Protein AF-A0A9K3LK72-F1 (afdb_monomer_lite)

Organism: NCBI:txid303405

pLDDT: mean 75.29, std 23.48, range [27.83, 96.88]

Secondary structure (DSSP, 8-state):
-----------------------------------S---------HHHHHHHTTTT-HHHHHHHTTT-B-TTSSBSS-TTTSTTTTTS-HHHHSPPHHHHHHHHHHHHHHHTPPSSPP-GGG--HHHHHHHHHHS----HHHHHHHHHHHHHHHHHHHHHHHHHHHHHHHHS----SSHHHHHHHHHHHSHHHHHHHHTTT---S-GGGSS-SSPPPPHHHHHHHHHT-TT---B-----TTT-GGGSS--B--GGGTTTSPPP-HHHHHHHHHHHHHHHHHHHHHHIIIIISTT-------------------TTS-------S---S--

Structure (mmCIF, N/CA/C/O backbone):
data_AF-A0A9K3LK72-F1
#
_entry.id   AF-A0A9K3LK72-F1
#
loop_
_atom_site.group_PDB
_atom_site.id
_atom_site.type_symbol
_atom_site.label_atom_id
_atom_site.label_alt_id
_atom_site.label_comp_id
_atom_site.label_asym_id
_atom_site.label_entity_id
_atom_site.label_seq_id
_atom_site.pdbx_PDB_ins_code
_atom_site.Cartn_x
_atom_site.Cartn_y
_atom_site.Cartn_z
_atom_site.occupancy
_atom_site.B_iso_or_equiv
_atom_site.auth_seq_id
_atom_site.auth_comp_id
_atom_site.auth_asym_id
_atom_site.auth_atom_id
_atom_site.pdbx_PDB_model_num
ATOM 1 N N . MET A 1 1 ? 32.736 -42.408 46.851 1.00 36.91 1 MET A N 1
ATOM 2 C CA . MET A 1 1 ? 33.869 -43.353 46.895 1.00 36.91 1 MET A CA 1
ATOM 3 C C . MET A 1 1 ? 34.187 -43.760 45.468 1.00 36.91 1 MET A C 1
ATOM 5 O O . MET A 1 1 ? 33.295 -44.300 44.837 1.00 36.91 1 MET A O 1
ATOM 9 N N . SER A 1 2 ? 35.415 -43.452 45.024 1.00 36.88 2 SER A N 1
ATOM 10 C CA . SER A 1 2 ? 36.181 -44.102 43.933 1.00 36.88 2 SER A CA 1
ATOM 11 C C . SER A 1 2 ? 35.596 -44.021 42.505 1.00 36.88 2 SER A C 1
ATOM 13 O O . SER A 1 2 ? 34.465 -44.408 42.284 1.00 36.88 2 SER A O 1
ATOM 15 N N . GLY A 1 3 ? 36.290 -43.585 41.453 1.00 31.91 3 GLY A N 1
ATOM 16 C CA . GLY A 1 3 ? 37.703 -43.280 41.251 1.00 31.91 3 GLY A CA 1
ATOM 17 C C . GLY A 1 3 ? 37.957 -42.865 39.787 1.00 31.91 3 GLY A C 1
ATOM 18 O O . GLY A 1 3 ? 37.128 -43.080 38.909 1.00 31.91 3 GLY A O 1
ATOM 19 N N . ILE A 1 4 ? 39.105 -42.224 39.587 1.00 35.19 4 ILE A N 1
ATOM 20 C CA . ILE A 1 4 ? 39.628 -41.497 38.416 1.00 35.19 4 ILE A CA 1
ATOM 21 C C . ILE A 1 4 ? 40.512 -42.406 37.533 1.00 35.19 4 ILE A C 1
ATOM 23 O O . ILE A 1 4 ? 41.213 -43.249 38.089 1.00 35.19 4 ILE A O 1
ATOM 27 N N . SER A 1 5 ? 40.575 -42.164 36.210 1.00 35.59 5 SER A N 1
ATOM 28 C CA . SER A 1 5 ? 41.798 -42.109 35.343 1.00 35.59 5 SER A CA 1
ATOM 29 C C . SER A 1 5 ? 41.377 -42.054 33.861 1.00 35.59 5 SER A C 1
ATOM 31 O O . SER A 1 5 ? 40.554 -42.866 33.462 1.00 35.59 5 SER A O 1
ATOM 33 N N . SER A 1 6 ? 41.725 -41.087 32.998 1.00 34.88 6 SER A N 1
ATOM 34 C CA . SER A 1 6 ? 42.987 -40.403 32.615 1.00 34.88 6 SER A CA 1
ATOM 35 C C . SER A 1 6 ? 43.977 -41.232 31.783 1.00 34.88 6 SER A C 1
ATOM 37 O O . SER A 1 6 ? 44.516 -42.213 32.282 1.00 34.88 6 SER A O 1
ATOM 39 N N . ASN A 1 7 ? 44.223 -40.765 30.542 1.00 31.88 7 ASN A N 1
ATOM 40 C CA . ASN A 1 7 ? 45.503 -40.618 29.791 1.00 31.88 7 ASN A CA 1
ATOM 41 C C . ASN A 1 7 ? 45.173 -40.596 28.279 1.00 31.88 7 ASN A C 1
ATOM 43 O O . ASN A 1 7 ? 44.510 -41.505 27.804 1.00 31.88 7 ASN A O 1
ATOM 47 N N . ARG A 1 8 ? 45.427 -39.576 27.439 1.00 31.23 8 ARG A N 1
ATOM 48 C CA . ARG A 1 8 ? 46.574 -38.677 27.155 1.00 31.23 8 ARG A CA 1
ATOM 49 C C . ARG A 1 8 ? 47.859 -39.415 26.753 1.00 31.23 8 ARG A C 1
ATOM 51 O O . ARG A 1 8 ? 48.526 -39.959 27.625 1.00 31.23 8 ARG A O 1
ATOM 58 N N . SER A 1 9 ? 48.247 -39.329 25.471 1.00 31.30 9 SER A N 1
ATOM 59 C CA . SER A 1 9 ? 49.457 -38.620 24.974 1.00 31.30 9 SER A CA 1
ATOM 60 C C . SER A 1 9 ? 49.856 -39.049 23.545 1.00 31.30 9 SER A C 1
ATOM 62 O O . SER A 1 9 ? 49.970 -40.234 23.256 1.00 31.30 9 SER A O 1
ATOM 64 N N . SER A 1 10 ? 50.096 -38.059 22.678 1.00 33.97 10 SER A N 1
ATOM 65 C CA . SER A 1 10 ? 50.876 -38.115 21.420 1.00 33.97 10 SER A CA 1
ATOM 66 C C . SER A 1 10 ? 52.400 -38.125 21.739 1.00 33.97 10 SER A C 1
ATOM 68 O O . SER A 1 10 ? 52.740 -38.257 22.915 1.00 33.97 10 SER A O 1
ATOM 70 N N . PRO A 1 11 ? 53.331 -37.698 20.853 1.00 57.16 11 PRO A N 1
ATOM 71 C CA . PRO A 1 11 ? 53.659 -38.028 19.446 1.00 57.16 11 PRO A CA 1
ATOM 72 C C . PRO A 1 11 ? 55.177 -38.342 19.273 1.00 57.16 11 PRO A C 1
ATOM 74 O O . PRO A 1 11 ? 55.962 -37.975 20.143 1.00 57.16 11 PRO A O 1
ATOM 77 N N . THR A 1 12 ? 55.663 -38.872 18.136 1.00 32.50 12 THR A N 1
ATOM 78 C CA . THR A 1 12 ? 57.049 -38.577 17.666 1.00 32.50 12 THR A CA 1
ATOM 79 C C . THR A 1 12 ? 57.263 -38.862 16.172 1.00 32.50 12 THR A C 1
ATOM 81 O O . THR A 1 12 ? 56.782 -39.855 15.637 1.00 32.50 12 THR A O 1
ATOM 84 N N . SER A 1 13 ? 57.992 -37.952 15.528 1.00 40.50 13 SER A N 1
ATOM 85 C CA . SER A 1 13 ? 58.531 -37.943 14.165 1.00 40.50 13 SER A CA 1
ATOM 86 C C . SER A 1 13 ? 59.890 -38.656 14.067 1.00 40.50 13 SER A C 1
ATOM 88 O O . SER A 1 13 ? 60.596 -38.718 15.065 1.00 40.50 13 SER A O 1
ATOM 90 N N . HIS A 1 14 ? 60.300 -39.092 12.865 1.00 33.16 14 HIS A N 1
ATOM 91 C CA . HIS A 1 14 ? 61.685 -38.966 12.372 1.00 33.16 14 HIS A CA 1
ATOM 92 C C . HIS A 1 14 ? 61.819 -39.270 10.866 1.00 33.16 14 HIS A C 1
ATOM 94 O O . HIS A 1 14 ? 61.044 -40.030 10.294 1.00 33.16 14 HIS A O 1
ATOM 100 N N . SER A 1 15 ? 62.794 -38.590 10.258 1.00 34.56 15 SER A N 1
ATOM 101 C CA . SER A 1 15 ? 63.083 -38.422 8.825 1.00 34.56 15 SER A CA 1
ATOM 102 C C . SER A 1 15 ? 64.271 -39.282 8.345 1.00 34.56 15 SER A C 1
ATOM 104 O O . SER A 1 15 ? 64.927 -39.897 9.181 1.00 34.56 15 SER A O 1
ATOM 106 N N . ALA A 1 16 ? 64.607 -39.136 7.044 1.00 35.38 16 ALA A N 1
ATOM 107 C CA . ALA A 1 16 ? 65.869 -39.467 6.328 1.00 35.38 16 ALA A CA 1
ATOM 108 C C . ALA A 1 16 ? 65.940 -40.887 5.702 1.00 35.38 16 ALA A C 1
ATOM 110 O O . ALA A 1 16 ? 65.466 -41.830 6.316 1.00 35.38 16 ALA A O 1
ATOM 111 N N . ASP A 1 17 ? 66.522 -41.170 4.522 1.00 32.12 17 ASP A N 1
ATOM 112 C CA . ASP A 1 17 ? 67.239 -40.417 3.463 1.00 32.12 17 ASP A CA 1
ATOM 113 C C . ASP A 1 17 ? 67.622 -41.399 2.304 1.00 32.12 17 ASP A C 1
ATOM 115 O O . ASP A 1 17 ? 67.739 -42.594 2.561 1.00 32.12 17 ASP A O 1
ATOM 119 N N . SER A 1 18 ? 67.864 -40.865 1.085 1.00 32.84 18 SER A N 1
ATOM 120 C CA . SER A 1 18 ? 68.700 -41.364 -0.049 1.00 32.84 18 SER A CA 1
ATOM 121 C C . SER A 1 18 ? 68.371 -42.712 -0.744 1.00 32.84 18 SER A C 1
ATOM 123 O O . SER A 1 18 ? 67.992 -43.671 -0.098 1.00 32.84 18 SER A O 1
ATOM 125 N N . SER A 1 19 ? 68.547 -42.947 -2.063 1.00 33.53 19 SER A N 1
ATOM 126 C CA . SER A 1 19 ? 69.476 -42.389 -3.075 1.00 33.53 19 SER A CA 1
ATOM 127 C C . SER A 1 19 ? 69.197 -42.931 -4.516 1.00 33.53 19 SER A C 1
ATOM 129 O O . SER A 1 19 ? 68.780 -44.080 -4.615 1.00 33.53 19 SER A O 1
ATOM 131 N N . ARG A 1 20 ? 69.602 -42.172 -5.571 1.00 32.16 20 ARG A N 1
ATOM 132 C CA . ARG A 1 20 ? 70.034 -42.569 -6.965 1.00 32.16 20 ARG A CA 1
ATOM 133 C C . ARG A 1 20 ? 68.980 -43.195 -7.918 1.00 32.16 20 ARG A C 1
ATOM 135 O O . ARG A 1 20 ? 68.177 -44.000 -7.488 1.00 32.16 20 ARG A O 1
ATOM 142 N N . ASP A 1 21 ? 68.865 -42.888 -9.219 1.00 32.22 21 ASP A N 1
ATOM 143 C CA . ASP A 1 21 ? 69.828 -42.561 -10.291 1.00 32.22 21 ASP A CA 1
ATOM 144 C C . ASP A 1 21 ? 69.153 -41.763 -11.450 1.00 32.22 21 ASP A C 1
ATOM 146 O O . ASP A 1 21 ? 67.931 -41.766 -11.586 1.00 32.22 21 ASP A O 1
ATOM 150 N N . SER A 1 22 ? 69.960 -41.084 -12.277 1.00 34.06 22 SER A N 1
ATOM 151 C CA . SER A 1 22 ? 69.586 -40.145 -13.368 1.00 34.06 22 SER A CA 1
ATOM 152 C C . SER A 1 22 ? 69.429 -40.822 -14.772 1.00 34.06 22 SER A C 1
ATOM 154 O O . SER A 1 22 ? 69.376 -42.044 -14.844 1.00 34.06 22 SER A O 1
ATOM 156 N N . PRO A 1 23 ? 69.472 -40.095 -15.921 1.00 51.09 23 PRO A N 1
ATOM 157 C CA . PRO A 1 23 ? 68.368 -39.505 -16.716 1.00 51.09 23 PRO A CA 1
ATOM 158 C C . PRO A 1 23 ? 68.283 -40.072 -18.169 1.00 51.09 23 PRO A C 1
ATOM 160 O O . PRO A 1 23 ? 69.160 -40.837 -18.531 1.00 51.09 23 PRO A O 1
ATOM 163 N N . VAL A 1 24 ? 67.316 -39.669 -19.029 1.00 30.78 24 VAL A N 1
ATOM 164 C CA . VAL A 1 24 ? 67.472 -39.528 -20.516 1.00 30.78 24 VAL A CA 1
ATOM 165 C C . VAL A 1 24 ? 66.207 -38.950 -21.216 1.00 30.78 24 VAL A C 1
ATOM 167 O O . VAL A 1 24 ? 65.103 -39.447 -21.043 1.00 30.78 24 VAL A O 1
ATOM 170 N N . ALA A 1 25 ? 66.460 -37.902 -22.020 1.00 30.70 25 ALA A N 1
ATOM 171 C CA . ALA A 1 25 ? 65.859 -37.394 -23.275 1.00 30.70 25 ALA A CA 1
ATOM 172 C C . ALA A 1 25 ? 64.333 -37.222 -23.516 1.00 30.70 25 ALA A C 1
ATOM 174 O O . ALA A 1 25 ? 63.591 -38.169 -23.743 1.00 30.70 25 ALA A O 1
ATOM 175 N N . ILE A 1 26 ? 63.955 -35.939 -23.627 1.00 35.56 26 ILE A N 1
ATOM 176 C CA . ILE A 1 26 ? 63.290 -35.229 -24.750 1.00 35.56 26 ILE A CA 1
ATOM 177 C C . ILE A 1 26 ? 62.636 -36.097 -25.845 1.00 35.56 26 ILE A C 1
ATOM 179 O O . ILE A 1 26 ? 63.323 -36.768 -26.614 1.00 35.56 26 ILE A O 1
ATOM 183 N N . GLY A 1 27 ? 61.323 -35.920 -26.009 1.00 29.48 27 GLY A N 1
ATOM 184 C CA . GLY A 1 27 ? 60.561 -36.298 -27.196 1.00 29.48 27 GLY A CA 1
ATOM 185 C C . GLY A 1 27 ? 59.163 -35.683 -27.146 1.00 29.48 27 GLY A C 1
ATOM 186 O O . GLY A 1 27 ? 58.394 -35.979 -26.237 1.00 29.48 27 GLY A O 1
ATOM 187 N N . ASP A 1 28 ? 58.889 -34.788 -28.091 1.00 33.69 28 ASP A N 1
ATOM 188 C CA . ASP A 1 28 ? 57.623 -34.089 -28.293 1.00 33.69 28 ASP A CA 1
ATOM 189 C C . ASP A 1 28 ? 56.422 -35.031 -28.484 1.00 33.69 28 ASP A C 1
ATOM 191 O O . ASP A 1 28 ? 56.570 -36.177 -28.915 1.00 33.69 28 ASP A O 1
ATOM 195 N N . ASN A 1 29 ? 55.235 -34.437 -28.296 1.00 36.34 29 ASN A N 1
ATOM 196 C CA . ASN A 1 29 ? 53.929 -34.799 -28.860 1.00 36.34 29 ASN A CA 1
ATOM 197 C C . ASN A 1 29 ? 52.903 -35.386 -27.869 1.00 36.34 29 ASN A C 1
ATOM 199 O O . ASN A 1 29 ? 52.779 -36.598 -27.709 1.00 36.34 29 ASN A O 1
ATOM 203 N N . VAL A 1 30 ? 52.090 -34.503 -27.272 1.00 35.47 30 VAL A N 1
ATOM 204 C CA . VAL A 1 30 ? 50.749 -34.864 -26.787 1.00 35.47 30 VAL A CA 1
ATOM 205 C C . VAL A 1 30 ? 49.756 -33.775 -27.196 1.00 35.47 30 VAL A C 1
ATOM 207 O O . VAL A 1 30 ? 49.541 -32.784 -26.502 1.00 35.47 30 VAL A O 1
ATOM 210 N N . GLU A 1 31 ? 49.152 -33.976 -28.362 1.00 40.38 31 GLU A N 1
ATOM 211 C CA . GLU A 1 31 ? 47.847 -33.432 -28.711 1.00 40.38 31 GLU A CA 1
ATOM 212 C C . GLU A 1 31 ? 46.802 -34.166 -27.855 1.00 40.38 31 GLU A C 1
ATOM 214 O O . GLU A 1 31 ? 46.471 -35.322 -28.109 1.00 40.38 31 GLU A O 1
ATOM 219 N N . ALA A 1 32 ? 46.322 -33.526 -26.787 1.00 31.12 32 ALA A N 1
ATOM 220 C CA . ALA A 1 32 ? 45.151 -33.988 -26.049 1.00 31.12 32 ALA A CA 1
ATOM 221 C C . ALA A 1 32 ? 44.451 -32.815 -25.348 1.00 31.12 32 ALA A C 1
ATOM 223 O O . ALA A 1 32 ? 44.907 -32.307 -24.330 1.00 31.12 32 ALA A O 1
ATOM 224 N N . ALA A 1 33 ? 43.318 -32.425 -25.932 1.00 37.59 33 ALA A N 1
ATOM 225 C CA . ALA A 1 33 ? 42.123 -31.924 -25.259 1.00 37.59 33 ALA A CA 1
ATOM 226 C C . ALA A 1 33 ? 42.314 -30.877 -24.139 1.00 37.59 33 ALA A C 1
ATOM 228 O O . ALA A 1 33 ? 42.267 -31.190 -22.953 1.00 37.59 33 ALA A O 1
ATOM 229 N N . ALA A 1 34 ? 42.345 -29.602 -24.529 1.00 29.92 34 ALA A N 1
ATOM 230 C CA . ALA A 1 34 ? 41.938 -28.495 -23.666 1.00 29.92 34 ALA A CA 1
ATOM 231 C C . ALA A 1 34 ? 40.748 -27.768 -24.310 1.00 29.92 34 ALA A C 1
ATOM 233 O O . ALA A 1 34 ? 40.869 -26.699 -24.897 1.00 29.92 34 ALA A O 1
ATOM 234 N N . THR A 1 35 ? 39.576 -28.392 -24.243 1.00 43.41 35 THR A N 1
ATOM 235 C CA . THR A 1 35 ? 38.295 -27.685 -24.324 1.00 43.41 35 THR A CA 1
ATOM 236 C C . THR A 1 35 ? 37.681 -27.817 -22.950 1.00 43.41 35 THR A C 1
ATOM 238 O O . THR A 1 35 ? 37.419 -28.946 -22.552 1.00 43.41 35 THR A O 1
ATOM 241 N N . VAL A 1 36 ? 37.522 -26.694 -22.240 1.00 35.28 36 VAL A N 1
ATOM 242 C CA . VAL A 1 36 ? 36.441 -26.390 -21.284 1.00 35.28 36 VAL A CA 1
ATOM 243 C C . VAL A 1 36 ? 36.839 -25.173 -20.426 1.00 35.28 36 VAL A C 1
ATOM 245 O O . VAL A 1 36 ? 37.875 -25.160 -19.772 1.00 35.28 36 VAL A O 1
ATOM 248 N N . MET A 1 37 ? 35.938 -24.184 -20.445 1.00 40.72 37 MET A N 1
ATOM 249 C CA . MET A 1 37 ? 35.773 -23.043 -19.529 1.00 40.72 37 MET A CA 1
ATOM 250 C C . MET A 1 37 ? 36.810 -21.917 -19.609 1.00 40.72 37 MET A C 1
ATOM 252 O O . MET A 1 37 ? 37.643 -21.740 -18.727 1.00 40.72 37 MET A O 1
ATOM 256 N N . THR A 1 38 ? 36.654 -21.039 -20.600 1.00 31.59 38 THR A N 1
ATOM 257 C CA . THR A 1 38 ? 36.896 -19.617 -20.333 1.00 31.59 38 THR A CA 1
ATOM 258 C C . THR A 1 38 ? 35.668 -19.063 -19.623 1.00 31.59 38 THR A C 1
ATOM 260 O O . THR A 1 38 ? 34.627 -18.855 -20.245 1.00 31.59 38 THR A O 1
ATOM 263 N N . GLU A 1 39 ? 35.792 -18.861 -18.313 1.00 41.44 39 GLU A N 1
ATOM 264 C CA . GLU A 1 39 ? 34.948 -17.951 -17.543 1.00 41.44 39 GLU A CA 1
ATOM 265 C C . GLU A 1 39 ? 34.927 -16.592 -18.254 1.00 41.44 39 GLU A C 1
ATOM 267 O O . GLU A 1 39 ? 35.914 -15.852 -18.263 1.00 41.44 39 GLU A O 1
ATOM 272 N N . THR A 1 40 ? 33.811 -16.269 -18.904 1.00 42.34 40 THR A N 1
ATOM 273 C CA . THR A 1 40 ? 33.619 -14.948 -19.493 1.00 42.34 40 THR A CA 1
ATOM 274 C C . THR A 1 40 ? 33.416 -13.966 -18.349 1.00 42.34 40 THR A C 1
ATOM 276 O O . THR A 1 40 ? 32.361 -13.927 -17.718 1.00 42.34 40 THR A O 1
ATOM 279 N N . ALA A 1 41 ? 34.451 -13.179 -18.063 1.00 41.69 41 ALA A N 1
ATOM 280 C CA . ALA A 1 41 ? 34.354 -11.986 -17.241 1.00 41.69 41 ALA A CA 1
ATOM 281 C C . ALA A 1 41 ? 33.110 -11.167 -17.642 1.00 41.69 41 ALA A C 1
ATOM 283 O O . ALA A 1 41 ? 32.858 -10.994 -18.835 1.00 41.69 41 ALA A O 1
ATOM 284 N N . ASN A 1 42 ? 32.359 -10.667 -16.652 1.00 55.53 42 ASN A N 1
ATOM 285 C CA . ASN A 1 42 ? 31.217 -9.750 -16.795 1.00 55.53 42 ASN A CA 1
ATOM 286 C C . ASN A 1 42 ? 31.615 -8.474 -17.567 1.00 55.53 42 ASN A C 1
ATOM 288 O O . ASN A 1 42 ? 31.836 -7.411 -16.984 1.00 55.53 42 ASN A O 1
ATOM 292 N N . ALA A 1 43 ? 31.737 -8.569 -18.886 1.00 68.25 43 ALA A N 1
ATOM 293 C CA . ALA A 1 43 ? 31.882 -7.423 -19.757 1.00 68.25 43 ALA A CA 1
ATOM 294 C C . ALA A 1 43 ? 30.500 -6.779 -19.891 1.00 68.25 43 ALA A C 1
ATOM 296 O O . ALA A 1 43 ? 29.596 -7.353 -20.496 1.00 68.25 43 ALA A O 1
ATOM 297 N N . VAL A 1 44 ? 30.342 -5.595 -19.295 1.00 80.12 44 VAL A N 1
ATOM 298 C CA . VAL A 1 44 ? 29.133 -4.773 -19.427 1.00 80.12 44 VAL A CA 1
ATOM 299 C C . VAL A 1 44 ? 28.850 -4.568 -20.914 1.00 80.12 44 VAL A C 1
ATOM 301 O O . VAL A 1 44 ? 29.710 -4.090 -21.660 1.00 80.12 44 VAL A O 1
ATOM 304 N N . THR A 1 45 ? 27.658 -4.959 -21.354 1.00 86.81 45 THR A N 1
ATOM 305 C CA . THR A 1 45 ? 27.311 -4.953 -22.780 1.00 86.81 45 THR A CA 1
ATOM 306 C C . THR A 1 45 ? 27.015 -3.539 -23.289 1.00 86.81 45 THR A C 1
ATOM 308 O O . THR A 1 45 ? 26.724 -2.620 -22.521 1.00 86.81 45 THR A O 1
ATOM 311 N N . GLU A 1 46 ? 27.065 -3.321 -24.607 1.00 86.19 46 GLU A N 1
ATOM 312 C CA . GLU A 1 46 ? 26.764 -2.003 -25.187 1.00 86.19 46 GLU A CA 1
ATOM 313 C C . GLU A 1 46 ? 25.300 -1.594 -24.938 1.00 86.19 46 GLU A C 1
ATOM 315 O O . GLU A 1 46 ? 24.993 -0.410 -24.768 1.00 86.19 46 GLU A O 1
ATOM 320 N N . THR A 1 47 ? 24.388 -2.569 -24.882 1.00 88.56 47 THR A N 1
ATOM 321 C CA . THR A 1 47 ? 22.978 -2.347 -24.534 1.00 88.56 47 THR A CA 1
ATOM 322 C C . THR A 1 47 ? 22.813 -2.025 -23.055 1.00 88.56 47 THR A C 1
ATOM 324 O O . THR A 1 47 ? 22.069 -1.101 -22.722 1.00 88.56 47 THR A O 1
ATOM 327 N N . GLU A 1 48 ? 23.546 -2.705 -22.174 1.00 91.06 48 GLU A N 1
ATOM 328 C CA . GLU A 1 48 ? 23.563 -2.405 -20.741 1.00 91.06 48 GLU A CA 1
ATOM 329 C C . GLU A 1 48 ? 24.106 -0.995 -20.464 1.00 91.06 48 GLU A C 1
ATOM 331 O O . GLU A 1 48 ? 23.462 -0.209 -19.768 1.00 91.06 48 GLU A O 1
ATOM 336 N N . LEU A 1 49 ? 25.209 -0.600 -21.106 1.00 89.50 49 LEU A N 1
ATOM 337 C CA . LEU A 1 49 ? 25.728 0.770 -21.026 1.00 89.50 49 LEU A CA 1
ATOM 338 C C . LEU A 1 49 ? 24.698 1.800 -21.511 1.00 89.50 49 LEU A C 1
ATOM 340 O O . LEU A 1 49 ? 24.513 2.844 -20.884 1.00 89.50 49 LEU A O 1
ATOM 344 N N . ALA A 1 50 ? 23.999 1.513 -22.613 1.00 88.31 50 ALA A N 1
ATOM 345 C CA . ALA A 1 50 ? 22.966 2.390 -23.161 1.00 88.31 50 ALA A CA 1
ATOM 346 C C . ALA A 1 50 ? 21.725 2.512 -22.258 1.00 88.31 50 ALA A C 1
ATOM 348 O O . ALA A 1 50 ? 21.049 3.551 -22.301 1.00 88.31 50 ALA A O 1
ATOM 349 N N . TYR A 1 51 ? 21.426 1.474 -21.474 1.00 91.94 51 TYR A N 1
ATOM 350 C CA . TYR A 1 51 ? 20.369 1.452 -20.466 1.00 91.94 51 TYR A CA 1
ATOM 351 C C . TYR A 1 51 ? 20.763 2.268 -19.226 1.00 91.94 51 TYR A C 1
ATOM 353 O O . TYR A 1 51 ? 20.029 3.181 -18.833 1.00 91.94 51 TYR A O 1
ATOM 361 N N . ILE A 1 52 ? 21.966 2.030 -18.692 1.00 90.31 52 ILE A N 1
ATOM 362 C CA . ILE A 1 52 ? 22.518 2.735 -17.524 1.00 90.31 52 ILE A CA 1
ATOM 363 C C . ILE A 1 52 ? 22.681 4.228 -17.802 1.00 90.31 52 ILE A C 1
ATOM 365 O O . ILE A 1 52 ? 22.216 5.060 -17.023 1.00 90.31 52 ILE A O 1
ATOM 369 N N . ALA A 1 53 ? 23.252 4.594 -18.954 1.00 89.12 53 ALA A N 1
ATOM 370 C CA . ALA A 1 53 ? 23.451 5.990 -19.349 1.00 89.12 53 ALA A CA 1
ATOM 371 C C . ALA A 1 53 ? 22.141 6.791 -19.440 1.00 89.12 53 ALA A C 1
ATOM 373 O O . ALA A 1 53 ? 22.157 8.021 -19.459 1.00 89.12 53 ALA A O 1
ATOM 374 N N . ARG A 1 54 ? 20.996 6.105 -19.509 1.00 88.31 54 ARG A N 1
ATOM 375 C CA . ARG A 1 54 ? 19.664 6.712 -19.549 1.00 88.31 54 ARG A CA 1
ATOM 376 C C . ARG A 1 54 ? 18.841 6.380 -18.307 1.00 88.31 54 ARG A C 1
ATOM 378 O O . ARG A 1 54 ? 17.615 6.261 -18.375 1.00 88.31 54 ARG A O 1
ATOM 385 N N . ASN A 1 55 ? 19.540 6.280 -17.178 1.00 88.25 55 ASN A N 1
ATOM 386 C CA . ASN A 1 55 ? 18.988 6.164 -15.835 1.00 88.25 55 ASN A CA 1
ATOM 387 C C . ASN A 1 55 ? 18.077 4.945 -15.645 1.00 88.25 55 ASN A C 1
ATOM 389 O O . ASN A 1 55 ? 17.052 5.045 -14.974 1.00 88.25 55 ASN A O 1
ATOM 393 N N . ASN A 1 56 ? 18.407 3.817 -16.285 1.00 89.38 56 ASN A N 1
ATOM 394 C CA . ASN A 1 56 ? 17.659 2.564 -16.152 1.00 89.38 56 ASN A CA 1
ATOM 395 C C . ASN A 1 56 ? 16.147 2.744 -16.394 1.00 89.38 56 ASN A C 1
ATOM 397 O O . ASN A 1 56 ? 15.304 2.139 -15.735 1.00 89.38 56 ASN A O 1
ATOM 401 N N . SER A 1 57 ? 15.786 3.658 -17.300 1.00 91.56 57 SER A N 1
ATOM 402 C CA . SER A 1 57 ? 14.392 4.027 -17.519 1.00 91.56 57 SER A CA 1
ATOM 403 C C . SER A 1 57 ? 13.631 2.900 -18.211 1.00 91.56 57 SER A C 1
ATOM 405 O O . SER A 1 57 ? 14.061 2.392 -19.249 1.00 91.56 57 SER A O 1
ATOM 407 N N . ILE A 1 58 ? 12.424 2.606 -17.729 1.00 91.88 58 ILE A N 1
ATOM 408 C CA . ILE A 1 58 ? 11.521 1.639 -18.362 1.00 91.88 58 ILE A CA 1
ATOM 409 C C . ILE A 1 58 ? 11.204 1.985 -19.823 1.00 91.88 58 ILE A C 1
ATOM 411 O O . ILE A 1 58 ? 11.100 1.095 -20.662 1.00 91.88 58 ILE A O 1
ATOM 415 N N . ARG A 1 59 ? 11.149 3.278 -20.183 1.00 94.06 59 ARG A N 1
ATOM 416 C CA . ARG A 1 59 ? 10.992 3.688 -21.590 1.00 94.06 59 ARG A CA 1
ATOM 417 C C . ARG A 1 59 ? 12.164 3.232 -22.439 1.00 94.06 59 ARG A C 1
ATOM 419 O O . ARG A 1 59 ? 11.978 2.869 -23.594 1.00 94.06 59 ARG A O 1
ATOM 426 N N . ILE A 1 60 ? 13.373 3.291 -21.888 1.00 94.25 60 ILE A N 1
ATOM 427 C CA . ILE A 1 60 ? 14.581 2.862 -22.588 1.00 94.25 60 ILE A CA 1
ATOM 428 C C . ILE A 1 60 ? 14.622 1.349 -22.691 1.00 94.25 60 ILE A C 1
ATOM 430 O O . ILE A 1 60 ? 14.966 0.853 -23.757 1.00 94.25 60 ILE A O 1
ATOM 434 N N . LEU A 1 61 ? 14.165 0.624 -21.670 1.00 94.62 61 LEU A N 1
ATOM 435 C CA . LEU A 1 61 ? 13.989 -0.824 -21.770 1.00 94.62 61 LEU A CA 1
ATOM 436 C C . LEU A 1 61 ? 13.061 -1.200 -22.941 1.00 94.62 61 LEU A C 1
ATOM 438 O O . LEU A 1 61 ? 13.401 -2.070 -23.742 1.00 94.62 61 LEU A O 1
ATOM 442 N N . VAL A 1 62 ? 11.944 -0.481 -23.112 1.00 94.50 62 VAL A N 1
ATOM 443 C CA . VAL A 1 62 ? 11.024 -0.659 -24.254 1.00 94.50 62 VAL A CA 1
ATOM 444 C C . VAL A 1 62 ? 11.684 -0.296 -25.590 1.00 94.50 62 VAL A C 1
ATOM 446 O O . VAL A 1 62 ? 11.470 -0.982 -26.585 1.00 94.50 62 VAL A O 1
ATOM 449 N N . VAL A 1 63 ? 12.491 0.770 -25.637 1.00 94.75 63 VAL A N 1
ATOM 450 C CA . VAL A 1 63 ? 13.231 1.171 -26.850 1.00 94.75 63 VAL A CA 1
ATOM 451 C C . VAL A 1 63 ? 14.233 0.097 -27.266 1.00 94.75 63 VAL A C 1
ATOM 453 O O . VAL A 1 63 ? 14.259 -0.291 -28.431 1.00 94.75 63 VAL A O 1
ATOM 456 N N . LEU A 1 64 ? 15.042 -0.390 -26.325 1.00 94.06 64 LEU A N 1
ATOM 457 C CA . LEU A 1 64 ? 16.068 -1.397 -26.590 1.00 94.06 64 LEU A CA 1
ATOM 458 C C . LEU A 1 64 ? 15.435 -2.728 -27.011 1.00 94.06 64 LEU A C 1
ATOM 460 O O . LEU A 1 64 ? 15.947 -3.382 -27.914 1.00 94.06 64 LEU A O 1
ATOM 464 N N . SER A 1 65 ? 14.271 -3.060 -26.449 1.00 94.38 65 SER A N 1
ATOM 465 C CA . SER A 1 65 ? 13.525 -4.284 -26.767 1.00 94.38 65 SER A CA 1
ATOM 466 C C . SER A 1 65 ? 12.688 -4.199 -28.050 1.00 94.38 65 SER A C 1
ATOM 468 O O . SER A 1 65 ? 12.035 -5.172 -28.422 1.00 94.38 65 SER A O 1
ATOM 470 N N . HIS A 1 66 ? 12.671 -3.057 -28.746 1.00 92.88 66 HIS A N 1
ATOM 471 C CA . HIS A 1 66 ? 11.848 -2.885 -29.943 1.00 92.88 66 HIS A CA 1
ATOM 472 C C . HIS A 1 66 ? 12.312 -3.820 -31.067 1.00 92.88 66 HIS A C 1
ATOM 474 O O . HIS A 1 66 ? 13.492 -3.823 -31.429 1.00 92.88 66 HIS A O 1
ATOM 480 N N . GLY A 1 67 ? 11.383 -4.595 -31.624 1.00 89.50 67 GLY A N 1
ATOM 481 C CA . GLY A 1 67 ? 11.679 -5.599 -32.645 1.00 89.50 67 GLY A CA 1
ATOM 482 C C . GLY A 1 67 ? 12.109 -6.963 -32.106 1.00 89.50 67 GLY A C 1
ATOM 483 O O . GLY A 1 67 ? 12.201 -7.903 -32.887 1.00 89.50 67 GLY A O 1
ATOM 484 N N . LEU A 1 68 ? 12.324 -7.102 -30.793 1.00 92.56 68 LEU A N 1
ATOM 485 C CA . LEU A 1 68 ? 12.630 -8.395 -30.187 1.00 92.56 68 LEU A CA 1
ATOM 486 C C . LEU A 1 68 ? 11.353 -9.200 -29.962 1.00 92.56 68 LEU A C 1
ATOM 488 O O . LEU A 1 68 ? 10.338 -8.666 -29.507 1.00 92.56 68 LEU A O 1
ATOM 492 N N . LYS A 1 69 ? 11.432 -10.497 -30.253 1.00 91.75 69 LYS A N 1
ATOM 493 C CA . LYS A 1 69 ? 10.330 -11.448 -30.116 1.00 91.75 69 LYS A CA 1
ATOM 494 C C . LYS A 1 69 ? 10.629 -12.476 -29.027 1.00 91.75 69 LYS A C 1
ATOM 496 O O . LYS A 1 69 ? 11.792 -12.773 -28.758 1.00 91.75 69 LYS A O 1
ATOM 501 N N . LYS A 1 70 ? 9.578 -12.997 -28.397 1.00 88.75 70 LYS A N 1
ATOM 502 C CA . LYS A 1 70 ? 9.640 -14.205 -27.565 1.00 88.75 70 LYS A CA 1
ATOM 503 C C . LYS A 1 70 ? 9.600 -15.448 -28.461 1.00 88.75 70 LYS A C 1
ATOM 505 O O . LYS A 1 70 ? 9.336 -15.350 -29.660 1.00 88.75 70 LYS A O 1
ATOM 510 N N . ASP A 1 71 ? 9.781 -16.614 -27.852 1.00 86.62 71 ASP A N 1
ATOM 511 C CA . ASP A 1 71 ? 9.737 -17.910 -28.544 1.00 86.62 71 ASP A CA 1
ATOM 512 C C . ASP A 1 71 ? 8.354 -18.210 -29.162 1.00 86.62 71 ASP A C 1
ATOM 514 O O . ASP A 1 71 ? 8.250 -18.960 -30.127 1.00 86.62 71 ASP A O 1
ATOM 518 N N . ASP A 1 72 ? 7.290 -17.577 -28.653 1.00 84.50 72 ASP A N 1
ATOM 519 C CA . ASP A 1 72 ? 5.919 -17.664 -29.177 1.00 84.50 72 ASP A CA 1
ATOM 520 C C . ASP A 1 72 ? 5.637 -16.713 -30.365 1.00 84.50 72 ASP A C 1
ATOM 522 O O . ASP A 1 72 ? 4.527 -16.690 -30.899 1.00 84.50 72 ASP A O 1
ATOM 526 N N . GLY A 1 73 ? 6.622 -15.908 -30.783 1.00 84.00 73 GLY A N 1
ATOM 527 C CA . GLY A 1 73 ? 6.491 -14.917 -31.856 1.00 84.00 73 GLY A CA 1
ATOM 528 C C . GLY A 1 73 ? 5.828 -13.589 -31.450 1.00 84.00 73 GLY A C 1
ATOM 529 O O . GLY A 1 73 ? 5.727 -12.672 -32.277 1.00 84.00 73 GLY A O 1
ATOM 530 N N . SER A 1 74 ? 5.405 -13.439 -30.192 1.00 87.06 74 SER A N 1
ATOM 531 C CA . SER A 1 74 ? 4.926 -12.172 -29.628 1.00 87.06 74 SER A CA 1
ATOM 532 C C . SER A 1 74 ? 6.082 -11.218 -29.315 1.00 87.06 74 SER A C 1
ATOM 534 O O . SER A 1 74 ? 7.246 -11.617 -29.257 1.00 87.06 74 SER A O 1
ATOM 536 N N . ASP A 1 75 ? 5.785 -9.927 -29.156 1.00 90.19 75 ASP A N 1
ATOM 537 C CA . ASP A 1 75 ? 6.802 -8.936 -28.790 1.00 90.19 75 ASP A CA 1
ATOM 538 C C . ASP A 1 75 ? 7.346 -9.215 -27.385 1.00 90.19 75 ASP A C 1
ATOM 540 O O . ASP A 1 75 ? 6.594 -9.526 -26.463 1.00 90.19 75 ASP A O 1
ATOM 544 N N . LEU A 1 76 ? 8.658 -9.051 -27.198 1.00 91.31 76 LEU A N 1
ATOM 545 C CA . LEU A 1 76 ? 9.316 -9.291 -25.911 1.00 91.31 76 LEU A CA 1
ATOM 546 C C . LEU A 1 76 ? 8.720 -8.433 -24.779 1.00 91.31 76 LEU A C 1
ATOM 548 O O . LEU A 1 76 ? 8.595 -8.904 -23.646 1.00 91.31 76 LEU A O 1
ATOM 552 N N . ILE A 1 77 ? 8.311 -7.202 -25.110 1.00 92.25 77 ILE A N 1
ATOM 553 C CA . ILE A 1 77 ? 7.524 -6.311 -24.252 1.00 92.25 77 ILE A CA 1
ATOM 554 C C . ILE A 1 77 ? 6.279 -5.855 -25.014 1.00 92.25 77 ILE A C 1
ATOM 556 O O . ILE A 1 77 ? 6.371 -4.983 -25.883 1.00 92.25 77 ILE A O 1
ATOM 560 N N . ASP A 1 78 ? 5.107 -6.366 -24.633 1.00 91.00 78 ASP A N 1
ATOM 561 C CA . ASP A 1 78 ? 3.833 -5.834 -25.115 1.00 91.00 78 ASP A CA 1
ATOM 562 C C . ASP A 1 78 ? 3.222 -4.850 -24.110 1.00 91.00 78 ASP A C 1
ATOM 564 O O . ASP A 1 78 ? 2.541 -5.212 -23.151 1.00 91.00 78 ASP A O 1
ATOM 568 N N . ILE A 1 79 ? 3.403 -3.557 -24.386 1.00 91.25 79 ILE A N 1
ATOM 569 C CA . ILE A 1 79 ? 2.828 -2.481 -23.572 1.00 91.25 79 ILE A CA 1
ATOM 570 C C . ILE A 1 79 ? 1.292 -2.458 -23.600 1.00 91.25 79 ILE A C 1
ATOM 572 O O . ILE A 1 79 ? 0.674 -1.802 -22.760 1.00 91.25 79 ILE A O 1
ATOM 576 N N . LYS A 1 80 ? 0.639 -3.066 -24.595 1.00 88.19 80 LYS A N 1
ATOM 577 C CA . LYS A 1 80 ? -0.809 -2.943 -24.802 1.00 88.19 80 LYS A CA 1
ATOM 578 C C . LYS A 1 80 ? -1.605 -3.943 -23.993 1.00 88.19 80 LYS A C 1
ATOM 580 O O . LYS A 1 80 ? -2.620 -3.541 -23.421 1.00 88.19 80 LYS A O 1
ATOM 585 N N . THR A 1 81 ? -1.184 -5.201 -23.986 1.00 87.62 81 THR A N 1
ATOM 586 C CA . THR A 1 81 ? -2.024 -6.284 -23.469 1.00 87.62 81 THR A CA 1
ATOM 587 C C . THR A 1 81 ? -1.448 -6.979 -22.244 1.00 87.62 81 THR A C 1
ATOM 589 O O . THR A 1 81 ? -2.226 -7.514 -21.457 1.00 87.62 81 THR A O 1
ATOM 592 N N . GLU A 1 82 ? -0.135 -6.905 -22.028 1.00 89.69 82 GLU A N 1
ATOM 593 C CA . GLU A 1 82 ? 0.563 -7.739 -21.052 1.00 89.69 82 GLU A CA 1
ATOM 594 C C . GLU A 1 82 ? 0.903 -6.978 -19.760 1.00 89.69 82 GLU A C 1
ATOM 596 O O . GLU A 1 82 ? 1.317 -5.816 -19.789 1.00 89.69 82 GLU A O 1
ATOM 601 N N . GLU A 1 83 ? 0.760 -7.643 -18.611 1.00 89.12 83 GLU A N 1
ATOM 602 C CA . GLU A 1 83 ? 1.251 -7.135 -17.327 1.00 89.12 83 GLU A CA 1
ATOM 603 C C . GLU A 1 83 ? 2.765 -7.380 -17.168 1.00 89.12 83 GLU A C 1
ATOM 605 O O . GLU A 1 83 ? 3.297 -8.372 -17.670 1.00 89.12 83 GLU A O 1
ATOM 610 N N . PRO A 1 84 ? 3.497 -6.487 -16.480 1.00 91.50 84 PRO A N 1
ATOM 611 C CA . PRO A 1 84 ? 3.018 -5.275 -15.803 1.00 91.50 84 PRO A CA 1
ATOM 612 C C . PRO A 1 84 ? 2.897 -4.045 -16.721 1.00 91.50 84 PRO A C 1
ATOM 614 O O . PRO A 1 84 ? 2.522 -2.956 -16.289 1.00 91.50 84 PRO A O 1
ATOM 617 N N . TRP A 1 85 ? 3.256 -4.183 -17.998 1.00 93.38 85 TRP A N 1
ATOM 618 C CA . TRP A 1 85 ? 3.443 -3.066 -18.929 1.00 93.38 85 TRP A CA 1
ATOM 619 C C . TRP A 1 85 ? 2.156 -2.303 -19.236 1.00 93.38 85 TRP A C 1
ATOM 621 O O . TRP A 1 85 ? 2.179 -1.085 -19.428 1.00 93.38 85 TRP A O 1
ATOM 631 N N . LYS A 1 86 ? 1.032 -3.018 -19.282 1.00 92.00 86 LYS A N 1
ATOM 632 C CA . LYS A 1 86 ? -0.303 -2.463 -19.500 1.00 92.00 86 LYS A CA 1
ATOM 633 C C . LYS A 1 86 ? -0.751 -1.551 -18.356 1.00 92.00 86 LYS A C 1
ATOM 635 O O . LYS A 1 86 ? -1.390 -0.535 -18.633 1.00 92.00 86 LYS A O 1
ATOM 640 N N . SER A 1 87 ? -0.408 -1.893 -17.114 1.00 89.44 87 SER A N 1
ATOM 641 C CA . SER A 1 87 ? -0.782 -1.127 -15.918 1.00 89.44 87 SER A CA 1
ATOM 642 C C . SER A 1 87 ? 0.033 0.153 -15.721 1.00 89.44 87 SER A C 1
ATOM 644 O O . SER A 1 87 ? -0.382 1.039 -14.976 1.00 89.44 87 SER A O 1
ATOM 646 N N . ILE A 1 88 ? 1.177 0.290 -16.395 1.00 90.69 88 ILE A N 1
ATOM 647 C CA . ILE A 1 88 ? 2.019 1.484 -16.281 1.00 90.69 88 ILE A CA 1
ATOM 648 C C . ILE A 1 88 ? 1.427 2.621 -17.131 1.00 90.69 88 ILE A C 1
ATOM 650 O O . ILE A 1 88 ? 1.095 2.405 -18.307 1.00 90.69 88 ILE A O 1
ATOM 654 N N . PRO A 1 89 ? 1.324 3.856 -16.594 1.00 92.31 89 PRO A N 1
ATOM 655 C CA . PRO A 1 89 ? 0.812 4.995 -17.341 1.00 92.31 89 PRO A CA 1
ATOM 656 C C . PRO A 1 89 ? 1.493 5.143 -18.702 1.00 92.31 89 PRO A C 1
ATOM 658 O O . PRO A 1 89 ? 2.718 5.136 -18.824 1.00 92.31 89 PRO A O 1
ATOM 661 N N . ARG A 1 90 ? 0.694 5.335 -19.759 1.00 91.38 90 ARG A N 1
ATOM 662 C CA . ARG A 1 90 ? 1.201 5.451 -21.140 1.00 91.38 90 ARG A CA 1
ATOM 663 C C . ARG A 1 90 ? 2.270 6.521 -21.283 1.00 91.38 90 ARG A C 1
ATOM 665 O O . ARG A 1 90 ? 3.212 6.323 -22.042 1.00 91.38 90 ARG A O 1
ATOM 672 N N . ILE A 1 91 ? 2.118 7.630 -20.564 1.00 89.88 91 ILE A N 1
ATOM 673 C CA . ILE A 1 91 ? 3.109 8.697 -20.556 1.00 89.88 91 ILE A CA 1
ATOM 674 C C . ILE A 1 91 ? 4.444 8.197 -20.010 1.00 89.88 91 ILE A C 1
ATOM 676 O O . ILE A 1 91 ? 5.467 8.561 -20.558 1.00 89.88 91 ILE A O 1
ATOM 680 N N . GLU A 1 92 ? 4.465 7.330 -19.002 1.00 89.38 92 GLU A N 1
ATOM 681 C CA . GLU A 1 92 ? 5.677 6.822 -18.355 1.00 89.38 92 GLU A CA 1
ATOM 682 C C . GLU A 1 92 ? 6.371 5.720 -19.146 1.00 89.38 92 GLU A C 1
ATOM 684 O O . GLU A 1 92 ? 7.593 5.710 -19.148 1.00 89.38 92 GLU A O 1
ATOM 689 N N . ILE A 1 93 ? 5.642 4.855 -19.859 1.00 93.88 93 ILE A N 1
ATOM 690 C CA . ILE A 1 93 ? 6.231 3.694 -20.553 1.00 93.88 93 ILE A CA 1
ATOM 691 C C . ILE A 1 93 ? 6.437 3.886 -22.061 1.00 93.88 93 ILE A C 1
ATOM 693 O O . ILE A 1 93 ? 7.351 3.299 -22.639 1.00 93.88 93 ILE A O 1
ATOM 697 N N . LYS A 1 94 ? 5.612 4.699 -22.732 1.00 93.25 94 LYS A N 1
ATOM 698 C CA . LYS A 1 94 ? 5.651 4.816 -24.195 1.00 93.25 94 LYS A CA 1
ATOM 699 C C . LYS A 1 94 ? 6.904 5.584 -24.648 1.00 93.25 94 LYS A C 1
ATOM 701 O O . LYS A 1 94 ? 7.072 6.742 -24.259 1.00 93.25 94 LYS A O 1
ATOM 706 N N . PRO A 1 95 ? 7.746 5.007 -25.525 1.00 93.25 95 PRO A N 1
ATOM 707 C CA . PRO A 1 95 ? 8.874 5.728 -26.101 1.00 93.25 95 PRO A CA 1
ATOM 708 C C . PRO A 1 95 ? 8.440 6.936 -26.930 1.00 93.25 95 PRO A C 1
ATOM 710 O O . PRO A 1 95 ? 7.439 6.886 -27.654 1.00 93.25 95 PRO A O 1
ATOM 713 N N . THR A 1 96 ? 9.226 8.011 -26.882 1.00 92.12 96 THR A N 1
ATOM 714 C CA . THR A 1 96 ? 9.064 9.130 -27.816 1.00 92.12 96 THR A CA 1
ATOM 715 C C . THR A 1 96 ? 9.718 8.801 -29.158 1.00 92.12 96 THR A C 1
ATOM 717 O O . THR A 1 96 ? 10.600 7.943 -29.253 1.00 92.12 96 THR A O 1
ATOM 720 N N . ALA A 1 97 ? 9.306 9.504 -30.216 1.00 91.06 97 ALA A N 1
ATOM 721 C CA . ALA A 1 97 ? 9.896 9.321 -31.540 1.00 91.06 97 ALA A CA 1
ATOM 722 C C . ALA A 1 97 ? 11.413 9.572 -31.528 1.00 91.06 97 ALA A C 1
ATOM 724 O O . ALA A 1 97 ? 12.156 8.826 -32.156 1.00 91.06 97 ALA A O 1
ATOM 725 N N . ASP A 1 98 ? 11.885 10.570 -30.780 1.00 91.94 98 ASP A N 1
ATOM 726 C CA . ASP A 1 98 ? 13.309 10.911 -30.728 1.00 91.94 98 ASP A CA 1
ATOM 727 C C . ASP A 1 98 ? 14.150 9.825 -30.053 1.00 91.94 98 ASP A C 1
ATOM 729 O O . ASP A 1 98 ? 15.263 9.551 -30.500 1.00 91.94 98 ASP A O 1
ATOM 733 N N . MET A 1 99 ? 13.598 9.134 -29.050 1.00 93.12 99 MET A N 1
ATOM 734 C CA . MET A 1 99 ? 14.260 7.989 -28.416 1.00 93.12 99 MET A CA 1
ATOM 735 C C . MET A 1 99 ? 14.439 6.833 -29.406 1.00 93.12 99 MET A C 1
ATOM 737 O O . MET A 1 99 ? 15.528 6.272 -29.505 1.00 93.12 99 MET A O 1
ATOM 741 N N . LEU A 1 100 ? 13.405 6.524 -30.195 1.00 94.12 100 LEU A N 1
ATOM 742 C CA . LEU A 1 100 ? 13.477 5.486 -31.228 1.00 94.12 100 LEU A CA 1
ATOM 743 C C . LEU A 1 100 ? 14.451 5.873 -32.354 1.00 94.12 100 LEU A C 1
ATOM 745 O O . LEU A 1 100 ? 15.243 5.049 -32.801 1.00 94.12 100 LEU A O 1
ATOM 749 N N . LYS A 1 101 ? 14.457 7.142 -32.784 1.00 94.00 101 LYS A N 1
ATOM 750 C CA . LYS A 1 101 ? 15.422 7.653 -33.777 1.00 94.00 101 LYS A CA 1
ATOM 751 C C . LYS A 1 101 ? 16.865 7.561 -33.271 1.00 94.00 101 LYS A C 1
ATOM 753 O O . LYS A 1 101 ? 17.764 7.259 -34.056 1.00 94.00 101 LYS A O 1
ATOM 758 N N . ALA A 1 102 ? 17.096 7.840 -31.988 1.00 93.50 102 ALA A N 1
ATOM 759 C CA . ALA A 1 102 ? 18.408 7.694 -31.367 1.00 93.50 102 ALA A CA 1
ATOM 760 C C . ALA A 1 102 ? 18.849 6.223 -31.326 1.00 93.50 102 ALA A C 1
ATOM 762 O O . ALA A 1 102 ? 20.018 5.935 -31.580 1.00 93.50 102 ALA A O 1
ATOM 763 N N . GLU A 1 103 ? 17.917 5.302 -31.081 1.00 94.94 103 GLU A N 1
ATOM 764 C CA . GLU A 1 103 ? 18.195 3.865 -31.097 1.00 94.94 103 GLU A CA 1
ATOM 765 C C . GLU A 1 103 ? 18.558 3.346 -32.490 1.00 94.94 103 GLU A C 1
ATOM 767 O O . GLU A 1 103 ? 19.511 2.585 -32.614 1.00 94.94 103 GLU A O 1
ATOM 772 N N . ILE A 1 104 ? 17.900 3.823 -33.553 1.00 94.38 104 ILE A N 1
ATOM 773 C CA . ILE A 1 104 ? 18.277 3.494 -34.942 1.00 94.38 104 ILE A CA 1
ATOM 774 C C . ILE A 1 104 ? 19.750 3.831 -35.206 1.00 94.38 104 ILE A C 1
ATOM 776 O O . ILE A 1 104 ? 20.508 3.008 -35.722 1.00 94.38 104 ILE A O 1
ATOM 780 N N . LYS A 1 105 ? 20.175 5.042 -34.822 1.00 92.94 105 LYS A N 1
ATOM 781 C CA . LYS A 1 105 ? 21.571 5.477 -34.979 1.00 92.94 105 LYS A CA 1
ATOM 782 C C . LYS A 1 105 ? 22.526 4.629 -34.142 1.00 92.94 105 LYS A C 1
ATOM 784 O O . LYS A 1 105 ? 23.610 4.296 -34.618 1.00 92.94 105 LYS A O 1
ATOM 789 N N . ARG A 1 106 ? 22.124 4.273 -32.914 1.00 92.81 106 ARG A N 1
ATOM 790 C CA . ARG A 1 106 ? 22.908 3.394 -32.039 1.00 92.81 106 ARG A CA 1
ATOM 791 C C . ARG A 1 106 ? 23.099 2.028 -32.688 1.00 92.81 106 ARG A C 1
ATOM 793 O O . ARG A 1 106 ? 24.244 1.646 -32.880 1.00 92.81 106 ARG A O 1
ATOM 800 N N . ARG A 1 107 ? 22.021 1.340 -33.085 1.00 92.06 107 ARG A N 1
ATOM 801 C CA . ARG A 1 107 ? 22.084 0.008 -33.713 1.00 92.06 107 ARG A CA 1
ATOM 802 C C . ARG A 1 107 ? 22.924 0.014 -34.982 1.00 92.06 107 ARG A C 1
ATOM 804 O O . ARG A 1 107 ? 23.801 -0.824 -35.127 1.00 92.06 107 ARG A O 1
ATOM 811 N N . HIS A 1 108 ? 22.745 1.008 -35.853 1.00 91.19 108 HIS A N 1
ATOM 812 C CA . HIS A 1 108 ? 23.560 1.126 -37.063 1.00 91.19 108 HIS A CA 1
ATOM 813 C C . HIS A 1 108 ? 25.066 1.208 -36.756 1.00 91.19 108 HIS A C 1
ATOM 815 O O . HIS A 1 108 ? 25.865 0.538 -37.406 1.00 91.19 108 HIS A O 1
ATOM 821 N N . LYS A 1 109 ? 25.456 2.007 -35.751 1.00 89.19 109 LYS A N 1
ATOM 822 C CA . LYS A 1 109 ? 26.855 2.130 -35.316 1.00 89.19 109 LYS A CA 1
ATOM 823 C C . LYS A 1 109 ? 27.358 0.857 -34.620 1.00 89.19 109 LYS A C 1
ATOM 825 O O . LYS A 1 109 ? 28.446 0.395 -34.938 1.00 89.19 109 LYS A O 1
ATOM 830 N N . ALA A 1 110 ? 26.564 0.307 -33.705 1.00 86.06 110 ALA A N 1
ATOM 831 C CA . ALA A 1 110 ? 26.874 -0.866 -32.886 1.00 86.06 110 ALA A CA 1
ATOM 832 C C . ALA A 1 110 ? 27.017 -2.160 -33.703 1.00 86.06 110 ALA A C 1
ATOM 834 O O . ALA A 1 110 ? 27.787 -3.051 -33.337 1.00 86.06 110 ALA A O 1
ATOM 835 N N . PHE A 1 111 ? 26.254 -2.276 -34.795 1.00 84.81 111 PHE A N 1
ATOM 836 C CA . PHE A 1 111 ? 26.237 -3.447 -35.677 1.00 84.81 111 PHE A CA 1
ATOM 837 C C . PHE A 1 111 ? 27.141 -3.279 -36.902 1.00 84.81 111 PHE A C 1
ATOM 839 O O . PHE A 1 111 ? 27.324 -4.228 -37.654 1.00 84.81 111 PHE A O 1
ATOM 846 N N . GLY A 1 112 ? 27.706 -2.086 -37.124 1.00 83.31 112 GLY A N 1
ATOM 847 C CA . GLY A 1 112 ? 28.583 -1.827 -38.267 1.00 83.31 112 GLY A CA 1
ATOM 848 C C . GLY A 1 112 ? 27.888 -2.010 -39.621 1.00 83.31 112 GLY A C 1
ATOM 849 O O . GLY A 1 112 ? 28.509 -2.504 -40.560 1.00 83.31 112 GLY A O 1
ATOM 850 N N . LEU A 1 113 ? 26.605 -1.641 -39.721 1.00 84.75 113 LEU A N 1
ATOM 851 C CA . LEU A 1 113 ? 25.817 -1.837 -40.941 1.00 84.75 113 LEU A CA 1
ATOM 852 C C . LEU A 1 113 ? 26.405 -1.055 -42.137 1.00 84.75 113 LEU A C 1
ATOM 854 O O . LEU A 1 113 ? 26.975 0.030 -41.959 1.00 84.75 113 LEU A O 1
ATOM 858 N N . PRO A 1 114 ? 26.267 -1.584 -43.370 1.00 82.38 114 PRO A N 1
ATOM 859 C CA . PRO A 1 114 ? 26.795 -0.939 -44.564 1.00 82.38 114 PRO A CA 1
ATOM 860 C C . PRO A 1 114 ? 26.084 0.389 -44.860 1.00 82.38 114 PRO A C 1
ATOM 862 O O . PRO A 1 114 ? 24.901 0.576 -44.581 1.00 82.38 114 PRO A O 1
ATOM 865 N N . LYS A 1 115 ? 26.820 1.321 -45.477 1.00 81.81 115 LYS A N 1
ATOM 866 C CA . LYS A 1 115 ? 26.289 2.624 -45.908 1.00 81.81 115 LYS A CA 1
ATOM 867 C C . LYS A 1 115 ? 25.173 2.451 -46.959 1.00 81.81 115 LYS A C 1
ATOM 869 O O . LYS A 1 115 ? 25.262 1.538 -47.777 1.00 81.81 115 LYS A O 1
ATOM 874 N N . PRO A 1 116 ? 24.193 3.374 -47.027 1.00 82.75 116 PRO A N 1
ATOM 875 C CA . PRO A 1 116 ? 24.145 4.672 -46.347 1.00 82.75 116 PRO A CA 1
ATOM 876 C C . PRO A 1 116 ? 23.610 4.616 -44.911 1.00 82.75 116 PRO A C 1
ATOM 878 O O . PRO A 1 116 ? 22.670 3.891 -44.608 1.00 82.75 116 PRO A O 1
ATOM 881 N N . GLU A 1 117 ? 24.162 5.479 -44.053 1.00 87.81 117 GLU A N 1
ATOM 882 C CA . GLU A 1 117 ? 23.668 5.658 -42.685 1.00 87.81 117 GLU A CA 1
ATOM 883 C C . GLU A 1 117 ? 22.192 6.103 -42.687 1.00 87.81 117 GLU A C 1
ATOM 885 O O . GLU A 1 117 ? 21.820 7.012 -43.450 1.00 87.81 117 GLU A O 1
ATOM 890 N N . PRO A 1 118 ? 21.335 5.514 -41.832 1.00 89.44 118 PRO A N 1
ATOM 891 C CA . PRO A 1 118 ? 19.943 5.904 -41.733 1.00 89.44 118 PRO A CA 1
ATOM 892 C C . PRO A 1 118 ? 19.828 7.368 -41.298 1.00 89.44 118 PRO A C 1
ATOM 894 O O . PRO A 1 118 ? 20.459 7.825 -40.345 1.00 89.44 118 PRO A O 1
ATOM 897 N N . ARG A 1 119 ? 18.947 8.115 -41.973 1.00 90.69 119 ARG A N 1
ATOM 898 C CA . ARG A 1 119 ? 18.634 9.520 -41.661 1.00 90.69 119 ARG A CA 1
ATOM 899 C C . ARG A 1 119 ? 17.212 9.646 -41.103 1.00 90.69 119 ARG A C 1
ATOM 901 O O . ARG A 1 119 ? 16.327 10.121 -41.814 1.00 90.69 119 ARG A O 1
ATOM 908 N N . PRO A 1 120 ? 16.956 9.235 -39.845 1.00 91.00 120 PRO A N 1
ATOM 909 C CA . PRO A 1 120 ? 15.598 9.071 -39.335 1.00 91.00 120 PRO A CA 1
ATOM 910 C C . PRO A 1 120 ? 14.929 10.376 -38.877 1.00 91.00 120 PRO A C 1
ATOM 912 O O . PRO A 1 120 ? 13.783 10.352 -38.433 1.00 91.00 120 PRO A O 1
ATOM 915 N N . ALA A 1 121 ? 15.607 11.526 -38.983 1.00 89.31 121 ALA A N 1
ATOM 916 C CA . ALA A 1 121 ? 15.099 12.816 -38.508 1.00 89.31 121 ALA A CA 1
ATOM 917 C C . ALA A 1 121 ? 13.708 13.152 -39.079 1.00 89.31 121 ALA A C 1
ATOM 919 O O . ALA A 1 121 ? 12.816 13.526 -38.317 1.00 89.31 121 ALA A O 1
ATOM 920 N N . SER A 1 122 ? 13.516 12.929 -40.385 1.00 89.06 122 SER A N 1
ATOM 921 C CA . SER A 1 122 ? 12.266 13.167 -41.121 1.00 89.06 122 SER A CA 1
ATOM 922 C C . SER A 1 122 ? 11.364 11.933 -41.249 1.00 89.06 122 SER A C 1
ATOM 924 O O . SER A 1 122 ? 10.332 11.988 -41.920 1.00 89.06 122 SER A O 1
ATOM 926 N N . TRP A 1 123 ? 11.733 10.794 -40.653 1.00 92.56 123 TRP A N 1
ATOM 927 C CA . TRP A 1 123 ? 10.948 9.568 -40.790 1.00 92.56 123 TRP A CA 1
ATOM 928 C C . TRP A 1 123 ? 9.690 9.620 -39.923 1.00 92.56 123 TRP A C 1
ATOM 930 O O . TRP A 1 123 ? 9.714 10.065 -38.775 1.00 92.56 123 TRP A O 1
ATOM 940 N N . ARG A 1 124 ? 8.584 9.116 -40.481 1.00 92.19 124 ARG A N 1
ATOM 941 C CA . ARG A 1 124 ? 7.347 8.859 -39.734 1.00 92.19 124 ARG A CA 1
ATOM 942 C C . ARG A 1 124 ? 7.540 7.663 -38.798 1.00 92.19 124 ARG A C 1
ATOM 944 O O . ARG A 1 124 ? 8.332 6.770 -39.094 1.00 92.19 124 ARG A O 1
ATOM 951 N N . THR A 1 125 ? 6.764 7.607 -37.716 1.00 88.12 125 THR A N 1
ATOM 952 C CA . THR A 1 125 ? 6.847 6.544 -36.697 1.00 88.12 125 THR A CA 1
ATOM 953 C C . THR A 1 125 ? 6.708 5.138 -37.279 1.00 88.12 125 THR A C 1
ATOM 955 O O . THR A 1 125 ? 7.430 4.248 -36.855 1.00 88.12 125 THR A O 1
ATOM 958 N N . SER A 1 126 ? 5.859 4.937 -38.293 1.00 91.25 126 SER A N 1
ATOM 959 C CA . SER A 1 126 ? 5.710 3.637 -38.965 1.00 91.25 126 SER A CA 1
ATOM 960 C C . SER A 1 126 ? 7.018 3.143 -39.584 1.00 91.25 126 SER A C 1
ATOM 962 O O . SER A 1 126 ? 7.406 2.000 -39.374 1.00 91.25 126 SER A O 1
ATOM 964 N N . LYS A 1 127 ? 7.740 4.024 -40.287 1.00 94.06 127 LYS A N 1
ATOM 965 C CA . LYS A 1 127 ? 9.040 3.707 -40.889 1.00 94.06 127 LYS A CA 1
ATOM 966 C C . LYS A 1 127 ? 10.118 3.463 -39.829 1.00 94.06 127 LYS A C 1
ATOM 968 O O . LYS A 1 127 ? 10.962 2.597 -40.014 1.00 94.06 127 LYS A O 1
ATOM 973 N N . ILE A 1 128 ? 10.087 4.225 -38.734 1.00 93.75 128 ILE A N 1
ATOM 974 C CA . ILE A 1 128 ? 11.003 4.050 -37.595 1.00 93.75 128 ILE A CA 1
ATOM 975 C C . ILE A 1 128 ? 10.804 2.668 -36.966 1.00 93.75 128 ILE A C 1
ATOM 977 O O . ILE A 1 128 ? 11.774 1.938 -36.795 1.00 93.75 128 ILE A O 1
ATOM 981 N N . SER A 1 129 ? 9.556 2.302 -36.661 1.00 90.69 129 SER A N 1
ATOM 982 C CA . SER A 1 129 ? 9.230 0.991 -36.103 1.00 90.69 129 SER A CA 1
ATOM 983 C C . SER A 1 129 ? 9.614 -0.135 -37.053 1.00 90.69 129 SER A C 1
ATOM 985 O O . SER A 1 129 ? 10.289 -1.057 -36.618 1.00 90.69 129 SER A O 1
ATOM 987 N N . GLN A 1 130 ? 9.265 -0.037 -38.342 1.00 93.44 130 GLN A N 1
ATOM 988 C CA . GLN A 1 130 ? 9.622 -1.062 -39.326 1.00 93.44 130 GLN A CA 1
ATOM 989 C C . GLN A 1 130 ? 11.135 -1.294 -39.380 1.00 93.44 130 GLN A C 1
ATOM 991 O O . GLN A 1 130 ? 11.581 -2.426 -39.269 1.00 93.44 130 GLN A O 1
ATOM 996 N N . TRP A 1 131 ? 11.934 -0.224 -39.441 1.00 94.56 131 TRP A N 1
ATOM 997 C CA . TRP A 1 131 ? 13.390 -0.362 -39.470 1.00 94.56 131 TRP A CA 1
ATOM 998 C C . TRP A 1 131 ? 13.935 -1.079 -38.227 1.00 94.56 131 TRP A C 1
ATOM 1000 O O . TRP A 1 131 ? 14.845 -1.892 -38.344 1.00 94.56 131 TRP A O 1
ATOM 1010 N N . LEU A 1 132 ? 13.379 -0.796 -37.043 1.00 93.81 132 LEU A N 1
ATOM 1011 C CA . LEU A 1 132 ? 13.778 -1.448 -35.790 1.00 93.81 132 LEU A CA 1
ATOM 1012 C C . LEU A 1 132 ? 13.342 -2.921 -35.711 1.00 93.81 132 LEU A C 1
ATOM 1014 O O . LEU A 1 132 ? 14.024 -3.695 -35.043 1.00 93.81 132 LEU A O 1
ATOM 1018 N N . TYR A 1 133 ? 12.244 -3.304 -36.376 1.00 92.19 133 TYR A N 1
ATOM 1019 C CA . TYR A 1 133 ? 11.858 -4.710 -36.559 1.00 92.19 133 TYR A CA 1
ATOM 1020 C C . TYR A 1 133 ? 12.804 -5.440 -37.511 1.00 92.19 133 TYR A C 1
ATOM 1022 O O . TYR A 1 133 ? 13.179 -6.571 -37.230 1.00 92.19 133 TYR A O 1
ATOM 1030 N N . ASP A 1 134 ? 13.207 -4.785 -38.600 1.00 91.69 134 ASP A N 1
ATOM 1031 C CA . ASP A 1 134 ? 14.085 -5.377 -39.615 1.00 91.69 134 ASP A CA 1
ATOM 1032 C C . ASP A 1 134 ? 15.544 -5.505 -39.131 1.00 91.69 134 ASP A C 1
ATOM 1034 O O . ASP A 1 134 ? 16.325 -6.250 -39.712 1.00 91.69 134 ASP A O 1
ATOM 1038 N N . HIS A 1 135 ? 15.921 -4.770 -38.077 1.00 91.75 135 HIS A N 1
ATOM 1039 C CA . HIS A 1 135 ? 17.272 -4.760 -37.502 1.00 91.75 135 HIS A CA 1
ATOM 1040 C C . HIS A 1 135 ? 17.215 -4.967 -35.975 1.00 91.75 135 HIS A C 1
ATOM 1042 O O . HIS A 1 135 ? 17.496 -4.024 -35.213 1.00 91.75 135 HIS A O 1
ATOM 1048 N N . PRO A 1 136 ? 16.795 -6.156 -35.497 1.00 92.00 136 PRO A N 1
ATOM 1049 C CA . PRO A 1 136 ? 16.744 -6.476 -34.073 1.00 92.00 136 PRO A CA 1
ATOM 1050 C C . PRO A 1 136 ? 18.153 -6.546 -33.462 1.00 92.00 136 PRO A C 1
ATOM 1052 O O . PRO A 1 136 ? 19.162 -6.574 -34.160 1.00 92.00 136 PRO A O 1
ATOM 1055 N N . ILE A 1 137 ? 18.233 -6.544 -32.130 1.00 91.88 137 ILE A N 1
ATOM 1056 C CA . ILE A 1 137 ? 19.492 -6.840 -31.435 1.00 91.88 137 ILE A CA 1
ATOM 1057 C C . ILE A 1 137 ? 19.734 -8.349 -31.523 1.00 91.88 137 ILE A C 1
ATOM 1059 O O . ILE A 1 137 ? 18.902 -9.117 -31.058 1.00 91.88 137 ILE A O 1
ATOM 1063 N N . GLU A 1 138 ? 20.856 -8.761 -32.114 1.00 87.69 138 GLU A N 1
ATOM 1064 C CA . GLU A 1 138 ? 21.186 -10.182 -32.339 1.00 87.69 138 GLU A CA 1
ATOM 1065 C C . GLU A 1 138 ? 22.259 -10.721 -31.382 1.00 87.69 138 GLU A C 1
ATOM 1067 O O . GLU A 1 138 ? 22.392 -11.929 -31.210 1.00 87.69 138 GLU A O 1
ATOM 1072 N N . LYS A 1 139 ? 23.035 -9.836 -30.744 1.00 89.62 139 LYS A N 1
ATOM 1073 C CA . LYS A 1 139 ? 24.117 -10.229 -29.832 1.00 89.62 139 LYS A CA 1
ATOM 1074 C C . LYS A 1 139 ? 23.540 -10.935 -28.598 1.00 89.62 139 LYS A C 1
ATOM 1076 O O . LYS A 1 139 ? 22.780 -10.331 -27.843 1.00 89.62 139 LYS A O 1
ATOM 1081 N N . GLU A 1 140 ? 23.958 -12.178 -28.365 1.00 88.50 140 GLU A N 1
ATOM 1082 C CA . GLU A 1 140 ? 23.447 -13.046 -27.290 1.00 88.50 140 GLU A CA 1
ATOM 1083 C C . GLU A 1 140 ? 23.577 -12.410 -25.898 1.00 88.50 140 GLU A C 1
ATOM 1085 O O . GLU A 1 140 ? 22.597 -12.331 -25.165 1.00 88.50 140 GLU A O 1
ATOM 1090 N N . ALA A 1 141 ? 24.735 -11.826 -25.578 1.00 88.38 141 ALA A N 1
ATOM 1091 C CA . ALA A 1 141 ? 24.949 -11.163 -24.291 1.00 88.38 141 ALA A CA 1
ATOM 1092 C C . ALA A 1 141 ? 23.998 -9.966 -24.056 1.00 88.38 141 ALA A C 1
ATOM 1094 O O . ALA A 1 141 ? 23.517 -9.759 -22.941 1.00 88.38 141 ALA A O 1
ATOM 1095 N N . ASP A 1 142 ? 23.701 -9.181 -25.100 1.00 90.69 142 ASP A N 1
ATOM 1096 C CA . ASP A 1 142 ? 22.745 -8.068 -25.013 1.00 90.69 142 ASP A CA 1
ATOM 1097 C C . ASP A 1 142 ? 21.303 -8.590 -24.841 1.00 90.69 142 ASP A C 1
ATOM 1099 O O . ASP A 1 142 ? 20.506 -8.006 -24.102 1.00 90.69 142 ASP A O 1
ATOM 1103 N N . LEU A 1 143 ? 20.965 -9.700 -25.507 1.00 91.38 143 LEU A N 1
ATOM 1104 C CA . LEU A 1 143 ? 19.661 -10.355 -25.397 1.00 91.38 143 LEU A CA 1
ATOM 1105 C C . LEU A 1 143 ? 19.429 -10.936 -24.001 1.00 91.38 143 LEU A C 1
ATOM 1107 O O . LEU A 1 143 ? 18.359 -10.720 -23.430 1.00 91.38 143 LEU A O 1
ATOM 1111 N N . ASP A 1 144 ? 20.420 -11.620 -23.436 1.00 91.50 144 ASP A N 1
ATOM 1112 C CA . ASP A 1 144 ? 20.351 -12.186 -22.088 1.00 91.50 144 ASP A CA 1
ATOM 1113 C C . ASP A 1 144 ? 20.184 -11.096 -21.033 1.00 91.50 144 ASP A C 1
ATOM 1115 O O . ASP A 1 144 ? 19.334 -11.210 -20.144 1.00 91.50 144 ASP A O 1
ATOM 1119 N N . PHE A 1 145 ? 20.920 -9.989 -21.174 1.00 94.19 145 PHE A N 1
ATOM 1120 C CA . PHE A 1 145 ? 20.746 -8.814 -20.327 1.00 94.19 145 PHE A CA 1
ATOM 1121 C C . PHE A 1 145 ? 19.307 -8.277 -20.382 1.00 94.19 145 PHE A C 1
ATOM 1123 O O . PHE A 1 145 ? 18.685 -8.055 -19.335 1.00 94.19 145 PHE A O 1
ATOM 1130 N N . LEU A 1 146 ? 18.749 -8.087 -21.584 1.00 94.25 146 LEU A N 1
ATOM 1131 C CA . LEU A 1 146 ? 17.386 -7.576 -21.748 1.00 94.25 146 LEU A CA 1
ATOM 1132 C C . LEU A 1 146 ? 16.350 -8.547 -21.177 1.00 94.25 146 LEU A C 1
ATOM 1134 O O . LEU A 1 146 ? 15.498 -8.125 -20.396 1.00 94.25 146 LEU A O 1
ATOM 1138 N N . LYS A 1 147 ? 16.447 -9.844 -21.491 1.00 93.50 147 LYS A N 1
ATOM 1139 C CA . LYS A 1 147 ? 15.551 -10.884 -20.959 1.00 93.50 147 LYS A CA 1
ATOM 1140 C C . LYS A 1 147 ? 15.580 -10.913 -19.431 1.00 93.50 147 LYS A C 1
ATOM 1142 O O . LYS A 1 147 ? 14.522 -10.893 -18.803 1.00 93.50 147 LYS A O 1
ATOM 1147 N N . LYS A 1 148 ? 16.772 -10.883 -18.826 1.00 93.38 148 LYS A N 1
ATOM 1148 C CA . LYS A 1 148 ? 16.947 -10.868 -17.367 1.00 93.38 148 LYS A CA 1
ATOM 1149 C C . LYS A 1 148 ? 16.372 -9.603 -16.731 1.00 93.38 148 LYS A C 1
ATOM 1151 O O . LYS A 1 148 ? 15.682 -9.684 -15.719 1.00 93.38 148 LYS A O 1
ATOM 1156 N N . THR A 1 149 ? 16.614 -8.441 -17.334 1.00 93.50 149 THR A N 1
ATOM 1157 C CA . THR A 1 149 ? 16.097 -7.158 -16.836 1.00 93.50 149 THR A CA 1
ATOM 1158 C C . THR A 1 149 ? 14.569 -7.117 -16.888 1.00 93.50 149 THR A C 1
ATOM 1160 O O . THR A 1 149 ? 13.925 -6.711 -15.925 1.00 93.50 149 THR A O 1
ATOM 1163 N N . ILE A 1 150 ? 13.976 -7.604 -17.979 1.00 94.19 150 ILE A N 1
ATOM 1164 C CA . ILE A 1 150 ? 12.522 -7.706 -18.159 1.00 94.19 150 ILE A CA 1
ATOM 1165 C C . ILE A 1 150 ? 11.910 -8.678 -17.147 1.00 94.19 150 ILE A C 1
ATOM 1167 O O . ILE A 1 150 ? 10.896 -8.348 -16.532 1.00 94.19 150 ILE A O 1
ATOM 1171 N N . ALA A 1 151 ? 12.526 -9.847 -16.941 1.00 92.94 151 ALA A N 1
ATOM 1172 C CA . ALA A 1 151 ? 12.082 -10.818 -15.943 1.00 92.94 151 ALA A CA 1
ATOM 1173 C C . ALA A 1 151 ? 12.103 -10.223 -14.527 1.00 92.94 151 ALA A C 1
ATOM 1175 O O . ALA A 1 151 ? 11.118 -10.334 -13.802 1.00 92.94 151 ALA A O 1
ATOM 1176 N N . ASN A 1 152 ? 13.172 -9.502 -14.175 1.00 93.00 152 ASN A N 1
ATOM 1177 C CA . ASN A 1 152 ? 13.270 -8.801 -12.897 1.00 93.00 152 ASN A CA 1
ATOM 1178 C C . ASN A 1 152 ? 12.160 -7.744 -12.736 1.00 93.00 152 ASN A C 1
ATOM 1180 O O . ASN A 1 152 ? 11.491 -7.687 -11.710 1.00 93.00 152 ASN A O 1
ATOM 1184 N N . CYS A 1 153 ? 11.891 -6.940 -13.771 1.00 91.62 153 CYS A N 1
ATOM 1185 C CA . CYS A 1 153 ? 10.792 -5.972 -13.734 1.00 91.62 153 CYS A CA 1
ATOM 1186 C C . CYS A 1 153 ? 9.417 -6.627 -13.523 1.00 91.62 153 CYS A C 1
ATOM 1188 O O . CYS A 1 153 ? 8.590 -6.066 -12.803 1.00 91.62 153 CYS A O 1
ATOM 1190 N N . ARG A 1 154 ? 9.164 -7.795 -14.134 1.00 92.69 154 ARG A N 1
ATOM 1191 C CA . ARG A 1 154 ? 7.930 -8.564 -13.902 1.00 92.69 154 ARG A CA 1
ATOM 1192 C C . ARG A 1 154 ? 7.834 -9.018 -12.451 1.00 92.69 154 ARG A C 1
ATOM 1194 O O . ARG A 1 154 ? 6.849 -8.696 -11.793 1.00 92.69 154 ARG A O 1
ATOM 1201 N N . GLN A 1 155 ? 8.888 -9.655 -11.948 1.00 92.56 155 GLN A N 1
ATOM 1202 C CA . GLN A 1 155 ? 8.949 -10.155 -10.578 1.00 92.56 155 GLN A CA 1
ATOM 1203 C C . GLN A 1 155 ? 8.713 -9.038 -9.550 1.00 92.56 155 GLN A C 1
ATOM 1205 O O . GLN A 1 155 ? 7.844 -9.166 -8.694 1.00 92.56 155 GLN A O 1
ATOM 1210 N N . ILE A 1 156 ? 9.409 -7.903 -9.679 1.00 89.44 156 ILE A N 1
ATOM 1211 C CA . ILE A 1 156 ? 9.226 -6.747 -8.785 1.00 89.44 156 ILE A CA 1
ATOM 1212 C C . ILE A 1 156 ? 7.768 -6.264 -8.800 1.00 89.44 156 ILE A C 1
ATOM 1214 O O . ILE A 1 156 ? 7.219 -5.875 -7.768 1.00 89.44 156 ILE A O 1
ATOM 1218 N N . SER A 1 157 ? 7.122 -6.264 -9.969 1.00 88.88 157 SER A N 1
ATOM 1219 C CA . SER A 1 157 ? 5.730 -5.828 -10.081 1.00 88.88 157 SER A CA 1
ATOM 1220 C C . SER A 1 157 ? 4.754 -6.801 -9.418 1.00 88.88 157 SER A C 1
ATOM 1222 O O . SER A 1 157 ? 3.832 -6.358 -8.728 1.00 88.88 157 SER A O 1
ATOM 1224 N N . GLU A 1 158 ? 4.977 -8.106 -9.588 1.00 88.69 158 GLU A N 1
ATOM 1225 C CA . GLU A 1 158 ? 4.204 -9.171 -8.944 1.00 88.69 158 GLU A CA 1
ATOM 1226 C C . GLU A 1 158 ? 4.343 -9.109 -7.420 1.00 88.69 158 GLU A C 1
ATOM 1228 O O . GLU A 1 158 ? 3.337 -9.055 -6.712 1.00 88.69 158 GLU A O 1
ATOM 1233 N N . GLU A 1 159 ? 5.570 -9.000 -6.909 1.00 88.12 159 GLU A N 1
ATOM 1234 C CA . GLU A 1 159 ? 5.849 -8.841 -5.478 1.00 88.12 159 GLU A CA 1
ATOM 1235 C C . GLU A 1 159 ? 5.161 -7.592 -4.909 1.00 88.12 159 GLU A C 1
ATOM 1237 O O . GLU A 1 159 ? 4.490 -7.651 -3.874 1.00 88.12 159 GLU A O 1
ATOM 1242 N N . ALA A 1 160 ? 5.232 -6.463 -5.619 1.00 86.19 160 ALA A N 1
ATOM 1243 C CA . ALA A 1 160 ? 4.550 -5.239 -5.213 1.00 86.19 160 ALA A CA 1
ATOM 1244 C C . ALA A 1 160 ? 3.015 -5.379 -5.249 1.00 86.19 160 ALA A C 1
ATOM 1246 O O . ALA A 1 160 ? 2.320 -4.773 -4.431 1.00 86.19 160 ALA A O 1
ATOM 1247 N N . ALA A 1 161 ? 2.460 -6.155 -6.185 1.00 87.12 161 ALA A N 1
ATOM 1248 C CA . ALA A 1 161 ? 1.025 -6.425 -6.250 1.00 87.12 161 ALA A CA 1
ATOM 1249 C C . ALA A 1 161 ? 0.558 -7.298 -5.078 1.00 87.12 161 ALA A C 1
ATOM 1251 O O . ALA A 1 161 ? -0.458 -6.974 -4.458 1.00 87.12 161 ALA A O 1
ATOM 1252 N N . VAL A 1 162 ? 1.325 -8.337 -4.737 1.00 86.38 162 VAL A N 1
ATOM 1253 C CA . VAL A 1 162 ? 1.085 -9.184 -3.561 1.00 86.38 162 VAL A CA 1
ATOM 1254 C C . VAL A 1 162 ? 1.142 -8.347 -2.285 1.00 86.38 162 VAL A C 1
ATOM 1256 O O . VAL A 1 162 ? 0.212 -8.402 -1.485 1.00 86.38 162 VAL A O 1
ATOM 1259 N N . HIS A 1 163 ? 2.158 -7.496 -2.124 1.00 80.19 163 HIS A N 1
ATOM 1260 C CA . HIS A 1 163 ? 2.271 -6.625 -0.952 1.00 80.19 163 HIS A CA 1
ATOM 1261 C C . HIS A 1 163 ? 1.073 -5.672 -0.818 1.00 80.19 163 HIS A C 1
ATOM 1263 O O . HIS A 1 163 ? 0.456 -5.594 0.241 1.00 80.19 163 HIS A O 1
ATOM 1269 N N . ARG A 1 164 ? 0.660 -5.015 -1.914 1.00 81.19 164 ARG A N 1
ATOM 1270 C CA . ARG A 1 164 ? -0.540 -4.155 -1.930 1.00 81.19 164 ARG A CA 1
ATOM 1271 C C . ARG A 1 164 ? -1.833 -4.914 -1.624 1.00 81.19 164 ARG A C 1
ATOM 1273 O O . ARG A 1 164 ? -2.806 -4.306 -1.177 1.00 81.19 164 ARG A O 1
ATOM 1280 N N . GLN A 1 165 ? -1.906 -6.204 -1.950 1.00 76.75 165 GLN A N 1
ATOM 1281 C CA . GLN A 1 165 ? -3.052 -7.046 -1.606 1.00 76.75 165 GLN A CA 1
ATOM 1282 C C . GLN A 1 165 ? -3.038 -7.388 -0.114 1.00 76.75 165 GLN A C 1
ATOM 1284 O O . GLN A 1 165 ? -4.041 -7.154 0.549 1.00 76.75 165 GLN A O 1
ATOM 1289 N N . LEU A 1 166 ? -1.893 -7.812 0.427 1.00 75.69 166 LEU A N 1
ATOM 1290 C CA . LEU A 1 166 ? -1.723 -8.079 1.858 1.00 75.69 166 LEU A CA 1
ATOM 1291 C C . LEU A 1 166 ? -2.040 -6.847 2.717 1.00 75.69 166 LEU A C 1
ATOM 1293 O O . LEU A 1 166 ? -2.725 -6.962 3.729 1.00 75.69 166 LEU A O 1
ATOM 1297 N N . GLU A 1 167 ? -1.607 -5.657 2.296 1.00 72.56 167 GLU A N 1
ATOM 1298 C CA . GLU A 1 167 ? -1.957 -4.401 2.968 1.00 72.56 167 GLU A CA 1
ATOM 1299 C C . GLU A 1 167 ? -3.463 -4.123 2.927 1.00 72.56 167 GLU A C 1
ATOM 1301 O O . GLU A 1 167 ? -4.046 -3.731 3.939 1.00 72.56 167 GLU A O 1
ATOM 1306 N N . ARG A 1 168 ? -4.128 -4.343 1.785 1.00 67.00 168 ARG A N 1
ATOM 1307 C CA . ARG A 1 168 ? -5.588 -4.181 1.680 1.00 67.00 168 ARG A CA 1
ATOM 1308 C C . ARG A 1 168 ? -6.331 -5.167 2.570 1.00 67.00 168 ARG A C 1
ATOM 1310 O O . ARG A 1 168 ? -7.250 -4.753 3.272 1.00 67.00 168 ARG A O 1
ATOM 1317 N N . ASP A 1 169 ? -5.899 -6.419 2.595 1.00 64.38 169 ASP A N 1
ATOM 1318 C CA . ASP A 1 169 ? -6.500 -7.457 3.429 1.00 64.38 169 ASP A CA 1
ATOM 1319 C C . ASP A 1 169 ? -6.300 -7.133 4.918 1.00 64.38 169 ASP A C 1
ATOM 1321 O O . ASP A 1 169 ? -7.251 -7.202 5.697 1.00 64.38 169 ASP A O 1
ATOM 1325 N N . ALA A 1 170 ? -5.127 -6.619 5.304 1.00 62.03 170 ALA A N 1
ATOM 1326 C CA . ALA A 1 170 ? -4.870 -6.106 6.651 1.00 62.03 170 ALA A CA 1
ATOM 1327 C C . ALA A 1 170 ? -5.717 -4.864 7.010 1.00 62.03 170 ALA A C 1
ATOM 1329 O O . ALA A 1 170 ? -6.082 -4.673 8.172 1.00 62.03 170 ALA A O 1
ATOM 1330 N N . THR A 1 171 ? -6.055 -4.023 6.026 1.00 55.09 171 THR A N 1
ATOM 1331 C CA . THR A 1 171 ? -6.822 -2.777 6.224 1.00 55.09 171 THR A CA 1
ATOM 1332 C C . THR A 1 171 ? -8.340 -2.979 6.118 1.00 55.09 171 THR A C 1
ATOM 1334 O O . THR A 1 171 ? -9.101 -2.119 6.564 1.00 55.09 171 THR A O 1
ATOM 1337 N N . SER A 1 172 ? -8.808 -4.122 5.603 1.00 55.34 172 SER A N 1
ATOM 1338 C CA . SER A 1 172 ? -10.227 -4.522 5.527 1.00 55.34 172 SER A CA 1
ATOM 1339 C C . SER A 1 172 ? -10.814 -4.912 6.901 1.00 55.34 172 SER A C 1
ATOM 1341 O O . SER A 1 172 ? -11.435 -5.950 7.094 1.00 55.34 172 SER A O 1
ATOM 1343 N N . SER A 1 173 ? -10.566 -4.055 7.896 1.00 60.41 173 SER A N 1
ATOM 1344 C CA . SER A 1 173 ? -10.639 -4.321 9.328 1.00 60.41 173 SER A CA 1
ATOM 1345 C C . SER A 1 173 ? -11.929 -5.015 9.778 1.00 60.41 173 SER A C 1
ATOM 1347 O O . SER A 1 173 ? -12.999 -4.412 9.760 1.00 60.41 173 SER A O 1
ATOM 1349 N N . ASN A 1 174 ? -11.770 -6.232 10.296 1.00 75.19 174 ASN A N 1
ATOM 1350 C CA . ASN A 1 174 ? -12.781 -7.154 10.830 1.00 75.19 174 ASN A CA 1
ATOM 1351 C C . ASN A 1 174 ? -13.570 -6.622 12.064 1.00 75.19 174 ASN A C 1
ATOM 1353 O O . ASN A 1 174 ? -14.389 -7.329 12.639 1.00 75.19 174 ASN A O 1
ATOM 1357 N N . TRP A 1 175 ? -13.333 -5.380 12.512 1.00 88.81 175 TRP A N 1
ATOM 1358 C CA . TRP A 1 175 ? -14.092 -4.772 13.616 1.00 88.81 175 TRP A CA 1
ATOM 1359 C C . TRP A 1 175 ? -15.388 -4.158 13.096 1.00 88.81 175 TRP A C 1
ATOM 1361 O O . TRP A 1 175 ? -15.390 -3.058 12.534 1.00 88.81 175 TRP A O 1
ATOM 1371 N N . THR A 1 176 ? -16.489 -4.867 13.319 1.00 86.19 176 THR A N 1
ATOM 1372 C CA . THR A 1 176 ? -17.838 -4.471 12.904 1.00 86.19 176 THR A CA 1
ATOM 1373 C C . THR A 1 176 ? -18.785 -4.431 14.105 1.00 86.19 176 THR A C 1
ATOM 1375 O O . THR A 1 176 ? -18.572 -5.112 15.105 1.00 86.19 176 THR A O 1
ATOM 1378 N N . GLY A 1 177 ? -19.826 -3.598 14.030 1.00 89.69 177 GLY A N 1
ATOM 1379 C CA . GLY A 1 177 ? -20.758 -3.396 15.145 1.00 89.69 177 GLY A CA 1
ATOM 1380 C C . GLY A 1 177 ? -20.181 -2.552 16.288 1.00 89.69 177 GLY A C 1
ATOM 1381 O O . GLY A 1 177 ? -19.100 -1.981 16.169 1.00 89.69 177 GLY A O 1
ATOM 1382 N N . LYS A 1 178 ? -20.935 -2.436 17.390 1.00 91.12 178 LYS A N 1
ATOM 1383 C CA . LYS A 1 178 ? -20.593 -1.577 18.541 1.00 91.12 178 LYS A CA 1
ATOM 1384 C C . LYS A 1 178 ? -19.638 -2.231 19.543 1.00 91.12 178 LYS A C 1
ATOM 1386 O O . LYS A 1 178 ? -18.805 -1.543 20.126 1.00 91.12 178 LYS A O 1
ATOM 1391 N N . ASP A 1 179 ? -19.720 -3.548 19.703 1.00 93.69 179 ASP A N 1
ATOM 1392 C CA . ASP A 1 179 ? -19.002 -4.306 20.733 1.00 93.69 179 ASP A CA 1
ATOM 1393 C C . ASP A 1 179 ? -17.468 -4.124 20.722 1.00 93.69 179 ASP A C 1
ATOM 1395 O O . ASP A 1 179 ? -16.921 -3.810 21.781 1.00 93.69 179 ASP A O 1
ATOM 1399 N N . PRO A 1 180 ? -16.736 -4.209 19.587 1.00 94.75 180 PRO A N 1
ATOM 1400 C CA . PRO A 1 180 ? -15.281 -4.009 19.602 1.00 94.75 180 PRO A CA 1
ATOM 1401 C C . PRO A 1 180 ? -14.876 -2.600 20.054 1.00 94.75 180 PRO A C 1
ATOM 1403 O O . PRO A 1 180 ? -13.845 -2.441 20.712 1.00 94.75 180 PRO A O 1
ATOM 1406 N N . TYR A 1 181 ? -15.696 -1.589 19.745 1.00 94.19 181 TYR A N 1
ATOM 1407 C CA . TYR A 1 181 ? -15.456 -0.200 20.136 1.00 94.19 181 TYR A CA 1
ATOM 1408 C C . TYR A 1 181 ? -15.820 0.051 21.601 1.00 94.19 181 TYR A C 1
ATOM 1410 O O . TYR A 1 181 ? -15.062 0.720 22.296 1.00 94.19 181 TYR A O 1
ATOM 1418 N N . LEU A 1 182 ? -16.917 -0.528 22.101 1.00 94.38 182 LEU A N 1
ATOM 1419 C CA . LEU A 1 182 ? -17.260 -0.474 23.527 1.00 94.38 182 LEU A CA 1
ATOM 1420 C C . LEU A 1 182 ? -16.172 -1.138 24.375 1.00 94.38 182 LEU A C 1
ATOM 1422 O O . LEU A 1 182 ? -15.707 -0.548 25.348 1.00 94.38 182 LEU A O 1
ATOM 1426 N N . ARG A 1 183 ? -15.695 -2.320 23.966 1.00 96.12 183 ARG A N 1
ATOM 1427 C CA . ARG A 1 183 ? -14.578 -3.005 24.631 1.00 96.12 183 ARG A CA 1
ATOM 1428 C C . ARG A 1 183 ? -13.314 -2.149 24.634 1.00 96.12 183 ARG A C 1
ATOM 1430 O O . ARG A 1 183 ? -12.654 -2.041 25.660 1.00 96.12 183 ARG A O 1
ATOM 1437 N N . LEU A 1 184 ? -13.006 -1.505 23.507 1.00 96.44 184 LEU A N 1
ATOM 1438 C CA . LEU A 1 184 ? -11.871 -0.590 23.391 1.00 96.44 184 LEU A CA 1
ATOM 1439 C C . LEU A 1 184 ? -11.994 0.615 24.336 1.00 96.44 184 LEU A C 1
ATOM 1441 O O . LEU A 1 184 ? -11.016 0.967 24.988 1.00 96.44 184 LEU A O 1
ATOM 1445 N N . ILE A 1 185 ? -13.177 1.227 24.437 1.00 95.44 185 ILE A N 1
ATOM 1446 C CA . ILE A 1 185 ? -13.435 2.334 25.370 1.00 95.44 185 ILE A CA 1
ATOM 1447 C C . ILE A 1 185 ? -13.252 1.863 26.815 1.00 95.44 185 ILE A C 1
ATOM 1449 O O . ILE A 1 185 ? -12.583 2.548 27.586 1.00 95.44 185 ILE A O 1
ATOM 1453 N N . HIS A 1 186 ? -13.755 0.674 27.159 1.00 96.88 186 HIS A N 1
ATOM 1454 C CA . HIS A 1 186 ? -13.538 0.072 28.474 1.00 96.88 186 HIS A CA 1
ATOM 1455 C C . HIS A 1 186 ? -12.056 -0.124 28.801 1.00 96.88 186 HIS A C 1
ATOM 1457 O O . HIS A 1 186 ? -11.652 0.167 29.921 1.00 96.88 186 HIS A O 1
ATOM 1463 N N . CYS A 1 187 ? -11.226 -0.531 27.835 1.00 96.81 187 CYS A N 1
ATOM 1464 C CA . CYS A 1 187 ? -9.781 -0.610 28.054 1.00 96.81 187 CYS A CA 1
ATOM 1465 C C . CYS A 1 187 ? -9.143 0.758 28.343 1.00 96.81 187 CYS A C 1
ATOM 1467 O O . CYS A 1 187 ? -8.170 0.828 29.080 1.00 96.81 187 CYS A O 1
ATOM 1469 N N . ILE A 1 188 ? -9.649 1.845 27.752 1.00 95.19 188 ILE A N 1
ATOM 1470 C CA . ILE A 1 188 ? -9.100 3.196 27.963 1.00 95.19 188 ILE A CA 1
ATOM 1471 C C . ILE A 1 188 ? -9.439 3.720 29.363 1.00 95.19 188 ILE A C 1
ATOM 1473 O O . ILE A 1 188 ? -8.622 4.414 29.969 1.00 95.19 188 ILE A O 1
ATOM 1477 N N . VAL A 1 189 ? -10.647 3.427 29.855 1.00 94.06 189 VAL A N 1
ATOM 1478 C CA . VAL A 1 189 ? -11.111 3.893 31.172 1.00 94.06 189 VAL A CA 1
ATOM 1479 C C . VAL A 1 189 ? -10.689 2.981 32.321 1.00 94.06 189 VAL A C 1
ATOM 1481 O O . VAL A 1 189 ? -10.882 3.371 33.468 1.00 94.06 189 VAL A O 1
ATOM 1484 N N . ASP A 1 190 ? -10.109 1.816 32.024 1.00 95.00 190 ASP A N 1
ATOM 1485 C CA . ASP A 1 190 ? -9.536 0.917 33.022 1.00 95.00 190 ASP A CA 1
ATOM 1486 C C . ASP A 1 190 ? -8.463 1.636 33.850 1.00 95.00 190 ASP A C 1
ATOM 1488 O O . ASP A 1 190 ? -7.583 2.314 33.306 1.00 95.00 190 ASP A O 1
ATOM 1492 N N . ASP A 1 191 ? -8.528 1.479 35.171 1.00 92.38 191 ASP A N 1
ATOM 1493 C CA . ASP A 1 191 ? -7.678 2.216 36.108 1.00 92.38 191 ASP A CA 1
ATOM 1494 C C . ASP A 1 191 ? -6.181 1.957 35.880 1.00 92.38 191 ASP A C 1
ATOM 1496 O O . ASP A 1 191 ? -5.363 2.847 36.117 1.00 92.38 191 ASP A O 1
ATOM 1500 N N . SER A 1 192 ? -5.807 0.784 35.354 1.00 92.25 192 SER A N 1
ATOM 1501 C CA . SER A 1 192 ? -4.408 0.455 35.053 1.00 92.25 192 SER A CA 1
ATOM 1502 C C . SER A 1 192 ? -3.853 1.171 33.813 1.00 92.25 192 SER A C 1
ATOM 1504 O O . SER A 1 192 ? -2.637 1.259 33.644 1.00 92.25 192 SER A O 1
ATOM 1506 N N . ILE A 1 193 ? -4.724 1.695 32.943 1.00 93.62 193 ILE A N 1
ATOM 1507 C CA . ILE A 1 193 ? -4.363 2.302 31.651 1.00 93.62 193 ILE A CA 1
ATOM 1508 C C . ILE A 1 193 ? -4.634 3.807 31.635 1.00 93.62 193 ILE A C 1
ATOM 1510 O O . ILE A 1 193 ? -3.902 4.564 30.987 1.00 93.62 193 ILE A O 1
ATOM 1514 N N . LYS A 1 194 ? -5.674 4.252 32.341 1.00 92.75 194 LYS A N 1
ATOM 1515 C CA . LYS A 1 194 ? -6.219 5.611 32.286 1.00 92.75 194 LYS A CA 1
ATOM 1516 C C . LYS A 1 194 ? -5.158 6.696 32.460 1.00 92.75 194 LYS A C 1
ATOM 1518 O O . LYS A 1 194 ? -5.101 7.635 31.665 1.00 92.75 194 LYS A O 1
ATOM 1523 N N . GLU A 1 195 ? -4.283 6.561 33.456 1.00 90.12 195 GLU A N 1
ATOM 1524 C CA . GLU A 1 195 ? -3.233 7.550 33.719 1.00 90.12 195 GLU A CA 1
ATOM 1525 C C . GLU A 1 195 ? -2.208 7.623 32.576 1.00 90.12 195 GLU A C 1
ATOM 1527 O O . GLU A 1 195 ? -1.905 8.709 32.074 1.00 90.12 195 GLU A O 1
ATOM 1532 N N . SER A 1 196 ? -1.722 6.472 32.105 1.00 88.88 196 SER A N 1
ATOM 1533 C CA . SER A 1 196 ? -0.793 6.393 30.973 1.00 88.88 196 SER A CA 1
ATOM 1534 C C . SER A 1 196 ? -1.415 6.924 29.681 1.00 88.88 196 SER A C 1
ATOM 1536 O O . SER A 1 196 ? -0.724 7.522 28.858 1.00 88.88 196 SER A O 1
ATOM 1538 N N . PHE A 1 197 ? -2.725 6.748 29.498 1.00 91.56 197 PHE A N 1
ATOM 1539 C CA . PHE A 1 197 ? -3.441 7.280 28.344 1.00 91.56 197 PHE A CA 1
ATOM 1540 C C . PHE A 1 197 ? -3.566 8.799 28.376 1.00 91.56 197 PHE A C 1
ATOM 1542 O O . PHE A 1 197 ? -3.386 9.439 27.337 1.00 91.56 197 PHE A O 1
ATOM 1549 N N . ILE A 1 198 ? -3.822 9.393 29.541 1.00 91.00 198 ILE A N 1
ATOM 1550 C CA . ILE A 1 198 ? -3.854 10.852 29.702 1.00 91.00 198 ILE A CA 1
ATOM 1551 C C . ILE A 1 198 ? -2.476 11.450 29.385 1.00 91.00 198 ILE A C 1
ATOM 1553 O O . ILE A 1 198 ? -2.391 12.395 28.604 1.00 91.00 198 ILE A O 1
ATOM 1557 N N . LYS A 1 199 ? -1.402 10.836 29.895 1.00 87.81 199 LYS A N 1
ATOM 1558 C CA . LYS A 1 199 ? -0.009 11.296 29.745 1.00 87.81 199 LYS A CA 1
ATOM 1559 C C . LYS A 1 199 ? 0.667 10.879 28.432 1.00 87.81 199 LYS A C 1
ATOM 1561 O O . LYS A 1 199 ? 1.851 11.128 28.233 1.00 87.81 199 LYS A O 1
ATOM 1566 N N . ARG A 1 200 ? -0.054 10.237 27.504 1.00 87.44 200 ARG A N 1
ATOM 1567 C CA . ARG A 1 200 ? 0.533 9.600 26.302 1.00 87.44 200 ARG A CA 1
ATOM 1568 C C . ARG A 1 200 ? 1.306 10.541 25.370 1.00 87.44 200 ARG A C 1
ATOM 1570 O O . ARG A 1 200 ? 2.114 10.070 24.579 1.00 87.44 200 ARG A O 1
ATOM 1577 N N . ASN A 1 201 ? 1.011 11.840 25.422 1.00 83.31 201 ASN A N 1
ATOM 1578 C CA . ASN A 1 201 ? 1.656 12.867 24.601 1.00 83.31 201 ASN A CA 1
ATOM 1579 C C . ASN A 1 201 ? 2.698 13.681 25.386 1.00 83.31 201 ASN A C 1
ATOM 1581 O O . ASN A 1 201 ? 3.278 14.613 24.828 1.00 83.31 201 ASN A O 1
ATOM 1585 N N . ASP A 1 202 ? 2.927 13.357 26.660 1.00 81.50 202 ASP A N 1
ATOM 1586 C CA . ASP A 1 202 ? 3.883 14.073 27.492 1.00 81.50 202 ASP A CA 1
ATOM 1587 C C . ASP A 1 202 ? 5.303 13.704 27.054 1.00 81.50 202 ASP A C 1
ATOM 1589 O O . ASP A 1 202 ? 5.722 12.545 27.101 1.00 81.50 202 ASP A O 1
ATOM 1593 N N . ILE A 1 203 ? 6.066 14.706 26.619 1.00 64.94 203 ILE A N 1
ATOM 1594 C CA . ILE A 1 203 ? 7.475 14.530 26.272 1.00 64.94 203 ILE A CA 1
ATOM 1595 C C . ILE A 1 203 ? 8.265 14.487 27.580 1.00 64.94 203 ILE A C 1
ATOM 1597 O O . ILE A 1 203 ? 8.430 15.510 28.245 1.00 64.94 203 ILE A O 1
ATOM 1601 N N . GLN A 1 204 ? 8.763 13.307 27.952 1.00 59.59 204 GLN A N 1
ATOM 1602 C CA . GLN A 1 204 ? 9.622 13.170 29.126 1.00 59.59 204 GLN A CA 1
ATOM 1603 C C . GLN A 1 204 ? 10.945 13.933 28.913 1.00 59.59 204 GLN A C 1
ATOM 1605 O O . GLN A 1 204 ? 11.585 13.787 27.864 1.00 59.59 204 GLN A O 1
ATOM 1610 N N . PRO A 1 205 ? 11.395 14.751 29.880 1.00 48.72 205 PRO A N 1
ATOM 1611 C CA . PRO A 1 205 ? 12.646 15.486 29.759 1.00 48.72 205 PRO A CA 1
ATOM 1612 C C . PRO A 1 205 ? 13.856 14.554 29.960 1.00 48.72 205 PRO A C 1
ATOM 1614 O O . PRO A 1 205 ? 14.200 14.198 31.082 1.00 48.72 205 PRO A O 1
ATOM 1617 N N . GLY A 1 206 ? 14.545 14.185 28.872 1.00 58.59 206 GLY A N 1
ATOM 1618 C CA . GLY A 1 206 ? 15.854 13.516 28.937 1.00 58.59 206 GLY A CA 1
ATOM 1619 C C . GLY A 1 206 ? 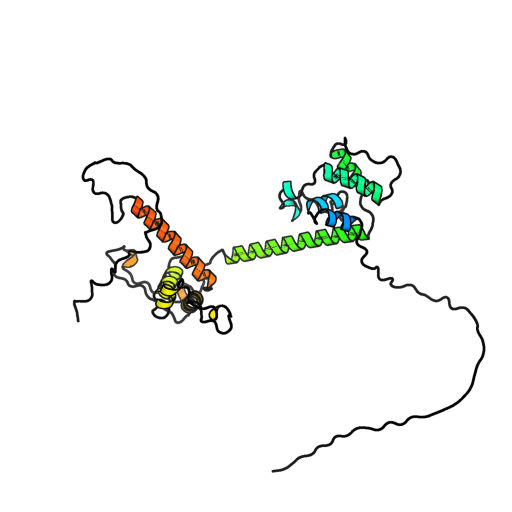16.233 12.703 27.691 1.00 58.59 206 GLY A C 1
ATOM 1620 O O . GLY A 1 206 ? 15.420 11.974 27.138 1.00 58.59 206 GLY A O 1
ATOM 1621 N N . ARG A 1 207 ? 17.506 12.778 27.262 1.00 54.62 207 ARG A N 1
ATOM 1622 C CA . ARG A 1 207 ? 18.049 12.026 26.103 1.00 54.62 207 ARG A CA 1
ATOM 1623 C C . ARG A 1 207 ? 18.128 10.502 26.314 1.00 54.62 207 ARG A C 1
ATOM 1625 O O . ARG A 1 207 ? 18.214 9.767 25.338 1.00 54.62 207 ARG A O 1
ATOM 1632 N N . MET A 1 208 ? 18.122 10.024 27.560 1.00 51.81 208 MET A N 1
ATOM 1633 C CA . MET A 1 208 ? 18.511 8.646 27.906 1.00 51.81 208 MET A CA 1
ATOM 1634 C C . MET A 1 208 ? 17.467 7.557 27.610 1.00 51.81 208 MET A C 1
ATOM 1636 O O . MET A 1 208 ? 17.846 6.395 27.537 1.00 51.81 208 MET A O 1
ATOM 1640 N N . GLN A 1 209 ? 16.189 7.885 27.399 1.00 51.94 209 GLN A N 1
ATOM 1641 C CA . GLN A 1 209 ? 15.180 6.884 27.004 1.00 51.94 209 GLN A CA 1
ATOM 1642 C C . GLN A 1 209 ? 15.069 6.684 25.483 1.00 51.94 209 GLN A C 1
ATOM 1644 O O . GLN A 1 209 ? 14.377 5.776 25.032 1.00 51.94 209 GLN A O 1
ATOM 1649 N N . ILE A 1 210 ? 15.781 7.487 24.683 1.00 53.78 210 ILE A N 1
ATOM 1650 C CA . ILE A 1 210 ? 15.847 7.310 23.223 1.00 53.78 210 ILE A CA 1
ATOM 1651 C C . ILE A 1 210 ? 16.646 6.032 22.878 1.00 53.78 210 ILE A C 1
ATOM 1653 O O . ILE A 1 210 ? 16.400 5.388 21.859 1.00 53.78 210 ILE A O 1
ATOM 1657 N N . GLU A 1 211 ? 17.555 5.603 23.763 1.00 51.41 211 GLU A N 1
ATOM 1658 C CA . GLU A 1 211 ? 18.339 4.371 23.627 1.00 51.41 211 GLU A CA 1
ATOM 1659 C C . GLU A 1 211 ? 17.591 3.168 24.232 1.00 51.41 211 GLU A C 1
ATOM 1661 O O . GLU A 1 211 ? 17.773 2.755 25.374 1.00 51.41 211 GLU A O 1
ATOM 1666 N N . ASN A 1 212 ? 16.706 2.632 23.400 1.00 53.62 212 ASN A N 1
ATOM 1667 C CA . ASN A 1 212 ? 15.713 1.565 23.546 1.00 53.62 212 ASN A CA 1
ATOM 1668 C C . ASN A 1 212 ? 16.196 0.200 24.133 1.00 53.62 212 ASN A C 1
ATOM 1670 O O . ASN A 1 212 ? 15.970 -0.844 23.522 1.00 53.62 212 ASN A O 1
ATOM 1674 N N . ARG A 1 213 ? 16.878 0.157 25.291 1.00 54.34 213 ARG A N 1
ATOM 1675 C CA . ARG A 1 213 ? 17.381 -1.096 25.916 1.00 54.34 213 ARG A CA 1
ATOM 1676 C C . ARG A 1 213 ? 16.491 -1.696 27.009 1.00 54.34 213 ARG A C 1
ATOM 1678 O O . ARG A 1 213 ? 16.652 -2.871 27.316 1.00 54.34 213 ARG A O 1
ATOM 1685 N N . ASN A 1 214 ? 15.544 -0.939 27.561 1.00 55.81 214 ASN A N 1
ATOM 1686 C CA . ASN A 1 214 ? 14.536 -1.448 28.495 1.00 55.81 214 ASN A CA 1
ATOM 1687 C C . ASN A 1 214 ? 13.263 -0.600 28.369 1.00 55.81 214 ASN A C 1
ATOM 1689 O O . ASN A 1 214 ? 13.008 0.284 29.184 1.00 55.81 214 ASN A O 1
ATOM 1693 N N . ARG A 1 215 ? 12.535 -0.772 27.259 1.00 62.56 215 ARG A N 1
ATOM 1694 C CA . ARG A 1 215 ? 11.338 0.033 26.993 1.00 62.56 215 ARG A CA 1
ATOM 1695 C C . ARG A 1 215 ? 10.184 -0.441 27.865 1.00 62.56 215 ARG A C 1
ATOM 1697 O O . ARG A 1 215 ? 9.831 -1.620 27.847 1.00 62.56 215 ARG A O 1
ATOM 1704 N N . GLU A 1 216 ? 9.593 0.485 28.606 1.00 68.25 216 GLU A N 1
ATOM 1705 C CA . GLU A 1 216 ? 8.287 0.268 29.217 1.00 68.25 216 GLU A CA 1
ATOM 1706 C C . GLU A 1 216 ? 7.249 0.032 28.111 1.00 68.25 216 GLU A C 1
ATOM 1708 O O . GLU A 1 216 ? 7.387 0.545 26.993 1.00 68.25 216 GLU A O 1
ATOM 1713 N N . LYS A 1 217 ? 6.225 -0.781 28.400 1.00 75.12 217 LYS A N 1
ATOM 1714 C CA . LYS A 1 217 ? 5.137 -1.008 27.444 1.00 75.12 217 LYS A CA 1
ATOM 1715 C C . LYS A 1 217 ? 4.479 0.330 27.136 1.00 75.12 217 LYS A C 1
ATOM 1717 O O . LYS A 1 217 ? 4.095 1.068 28.039 1.00 75.12 217 LYS A O 1
ATOM 1722 N N . THR A 1 218 ? 4.316 0.625 25.856 1.00 87.50 218 THR A N 1
ATOM 1723 C CA . THR A 1 218 ? 3.551 1.796 25.427 1.00 87.50 218 THR A CA 1
ATOM 1724 C C . THR A 1 218 ? 2.094 1.660 25.872 1.00 87.50 218 THR A C 1
ATOM 1726 O O . THR A 1 218 ? 1.573 0.550 26.004 1.00 87.50 218 THR A O 1
ATOM 1729 N N . VAL A 1 219 ? 1.390 2.784 26.038 1.00 91.25 219 VAL A N 1
ATOM 1730 C CA . VAL A 1 219 ? -0.048 2.751 26.358 1.00 91.25 219 VAL A CA 1
ATOM 1731 C C . VAL A 1 219 ? -0.855 1.960 25.319 1.00 91.25 219 VAL A C 1
ATOM 1733 O O . VAL A 1 219 ? -1.799 1.256 25.660 1.00 91.25 219 VAL A O 1
ATOM 1736 N N . TRP A 1 220 ? -0.443 2.005 24.050 1.00 94.19 220 TRP A N 1
ATOM 1737 C CA . TRP A 1 220 ? -1.081 1.255 22.969 1.00 94.19 220 TRP A CA 1
ATOM 1738 C C . TRP A 1 220 ? -0.875 -0.255 23.109 1.00 94.19 220 TRP A C 1
ATOM 1740 O O . TRP A 1 220 ? -1.795 -1.023 22.837 1.00 94.19 220 TRP A O 1
ATOM 1750 N N . GLU A 1 221 ? 0.304 -0.686 23.568 1.00 93.25 221 GLU A N 1
ATOM 1751 C CA . GLU A 1 221 ? 0.564 -2.086 23.921 1.00 93.25 221 GLU A CA 1
ATOM 1752 C C . GLU A 1 221 ? -0.266 -2.515 25.135 1.00 93.25 221 GLU A C 1
ATOM 1754 O O . GLU A 1 221 ? -0.805 -3.620 25.130 1.00 93.25 221 GLU A O 1
ATOM 1759 N N . ALA A 1 222 ? -0.425 -1.660 26.150 1.00 94.19 222 ALA A N 1
ATOM 1760 C CA . ALA A 1 222 ? -1.276 -1.952 27.305 1.00 94.19 222 ALA A CA 1
ATOM 1761 C C . ALA A 1 222 ? -2.751 -2.144 26.898 1.00 94.19 222 ALA A C 1
ATOM 1763 O O . ALA A 1 222 ? -3.343 -3.172 27.224 1.00 94.19 222 ALA A O 1
ATOM 1764 N N . ILE A 1 223 ? -3.304 -1.223 26.099 1.00 96.25 223 ILE A N 1
ATOM 1765 C CA . ILE A 1 223 ? -4.681 -1.311 25.586 1.00 96.25 223 ILE A CA 1
ATOM 1766 C C . ILE A 1 223 ? -4.871 -2.551 24.710 1.00 96.25 223 ILE A C 1
ATOM 1768 O O . ILE A 1 223 ? -5.850 -3.273 24.879 1.00 96.25 223 ILE A O 1
ATOM 1772 N N . ALA A 1 224 ? -3.948 -2.822 23.781 1.00 95.62 224 ALA A N 1
ATOM 1773 C CA . ALA A 1 224 ? -4.047 -3.990 22.908 1.00 95.62 224 ALA A CA 1
ATOM 1774 C C . ALA A 1 224 ? -4.027 -5.303 23.706 1.00 95.62 224 ALA A C 1
ATOM 1776 O O . ALA A 1 224 ? -4.801 -6.211 23.407 1.00 95.62 224 ALA A O 1
ATOM 1777 N N . ASN A 1 225 ? -3.185 -5.395 24.741 1.00 95.44 225 ASN A N 1
ATOM 1778 C CA . ASN A 1 225 ? -3.137 -6.570 25.609 1.00 95.44 225 ASN A CA 1
ATOM 1779 C C . ASN A 1 225 ? -4.460 -6.770 26.360 1.00 95.44 225 ASN A C 1
ATOM 1781 O O . ASN A 1 225 ? -4.999 -7.870 26.321 1.00 95.44 225 ASN A O 1
ATOM 1785 N N . LEU A 1 226 ? -5.004 -5.717 26.982 1.00 96.56 226 LEU A N 1
ATOM 1786 C CA . LEU A 1 226 ? -6.254 -5.812 27.744 1.00 96.56 226 LEU A CA 1
ATOM 1787 C C . LEU A 1 226 ? -7.464 -6.107 26.844 1.00 96.56 226 LEU A C 1
ATOM 1789 O O . LEU A 1 226 ? -8.329 -6.903 27.193 1.00 96.56 226 LEU A O 1
ATOM 1793 N N . TRP A 1 227 ? -7.514 -5.521 25.644 1.00 96.75 227 TRP A N 1
ATOM 1794 C CA . TRP A 1 227 ? -8.591 -5.794 24.689 1.00 96.75 227 TRP A CA 1
ATOM 1795 C C . TRP A 1 227 ? -8.605 -7.268 24.263 1.00 96.75 227 TRP A C 1
ATOM 1797 O O . TRP A 1 227 ? -9.673 -7.876 24.180 1.00 96.75 227 TRP A O 1
ATOM 1807 N N . ASN A 1 228 ? -7.424 -7.851 24.031 1.00 95.88 228 ASN A N 1
ATOM 1808 C CA . ASN A 1 228 ? -7.269 -9.256 23.652 1.00 95.88 228 ASN A CA 1
ATOM 1809 C C . ASN A 1 228 ? -7.389 -10.237 24.832 1.00 95.88 228 ASN A C 1
ATOM 1811 O O . ASN A 1 228 ? -7.373 -11.440 24.589 1.00 95.88 228 ASN A O 1
ATOM 1815 N N . ASP A 1 229 ? -7.473 -9.759 26.077 1.00 96.31 229 ASP A N 1
ATOM 1816 C CA . ASP A 1 229 ? -7.511 -10.611 27.267 1.00 96.31 229 ASP A CA 1
ATOM 1817 C C . ASP A 1 229 ? -8.871 -11.325 27.394 1.00 96.31 229 ASP A C 1
ATOM 1819 O O . ASP A 1 229 ? -9.892 -10.654 27.591 1.00 96.31 229 ASP A O 1
ATOM 1823 N N . PRO A 1 230 ? -8.924 -12.670 27.331 1.00 95.81 230 PRO A N 1
ATOM 1824 C CA . PRO A 1 230 ? -10.162 -13.417 27.531 1.00 95.81 230 PRO A CA 1
ATOM 1825 C C . PRO A 1 230 ? -10.800 -13.197 28.909 1.00 95.81 230 PRO A C 1
ATOM 1827 O O . PRO A 1 230 ? -12.018 -13.286 29.035 1.00 95.81 230 PRO A O 1
ATOM 1830 N N . GLY A 1 231 ? -9.998 -12.889 29.935 1.00 95.81 231 GLY A N 1
ATOM 1831 C CA . GLY A 1 231 ? -10.473 -12.620 31.294 1.00 95.81 231 GLY A CA 1
ATOM 1832 C C . GLY A 1 231 ? -11.092 -11.232 31.472 1.00 95.81 231 GLY A C 1
ATOM 1833 O O . GLY A 1 231 ? -11.808 -10.996 32.446 1.00 95.81 231 GLY A O 1
ATOM 1834 N N . PHE A 1 232 ? -10.864 -10.312 30.533 1.00 95.75 232 PHE A N 1
ATOM 1835 C CA . PHE A 1 232 ? -11.451 -8.981 30.578 1.00 95.75 232 PHE A CA 1
ATOM 1836 C C . PHE A 1 232 ? -12.909 -9.036 30.102 1.00 95.75 232 PHE A C 1
ATOM 1838 O O . PHE A 1 232 ? -13.184 -9.231 28.915 1.00 95.75 232 PHE A O 1
ATOM 1845 N N . ALA A 1 233 ? -13.857 -8.854 31.022 1.00 94.94 233 ALA A N 1
ATOM 1846 C CA . ALA A 1 233 ? -15.296 -8.907 30.752 1.00 94.94 233 ALA A CA 1
ATOM 1847 C C . ALA A 1 233 ? -16.015 -7.643 31.264 1.00 94.94 233 ALA A C 1
ATOM 1849 O O . ALA A 1 233 ? -16.785 -7.713 32.223 1.00 94.94 233 ALA A O 1
ATOM 1850 N N . PRO A 1 234 ? -15.755 -6.471 30.656 1.00 95.94 234 PRO A N 1
ATOM 1851 C CA . PRO A 1 234 ? -16.342 -5.217 31.107 1.00 95.94 234 PRO A CA 1
ATOM 1852 C C . PRO A 1 234 ? -17.848 -5.145 30.823 1.00 95.94 234 PRO A C 1
ATOM 1854 O O . PRO A 1 234 ? -18.369 -5.796 29.909 1.00 95.94 234 PRO A O 1
ATOM 1857 N N . VAL A 1 235 ? -18.536 -4.298 31.587 1.00 95.44 235 VAL A N 1
ATOM 1858 C CA . VAL A 1 235 ? -19.968 -4.017 31.446 1.00 95.44 235 VAL A CA 1
ATOM 1859 C C . VAL A 1 235 ? -20.164 -2.507 31.396 1.00 95.44 235 VAL A C 1
ATOM 1861 O O . VAL A 1 235 ? -19.640 -1.792 32.251 1.00 95.44 235 VAL A O 1
ATOM 1864 N N . THR A 1 236 ? -20.907 -2.014 30.404 1.00 92.19 236 THR A N 1
ATOM 1865 C CA . THR A 1 236 ? -21.274 -0.596 30.352 1.00 92.19 236 THR A CA 1
ATOM 1866 C C . THR A 1 236 ? -22.253 -0.272 31.474 1.00 92.19 236 THR A C 1
ATOM 1868 O O . THR A 1 236 ? -23.191 -1.033 31.741 1.00 92.19 236 THR A O 1
ATOM 1871 N N . GLU A 1 237 ? -22.072 0.888 32.095 1.00 88.62 237 GLU A N 1
ATOM 1872 C CA . GLU A 1 237 ? -23.079 1.442 32.991 1.00 88.62 237 GLU A CA 1
ATOM 1873 C C . GLU A 1 237 ? -24.379 1.681 32.208 1.00 88.62 237 GLU A C 1
ATOM 1875 O O . GLU A 1 237 ? -24.353 2.123 31.057 1.00 88.62 237 GLU A O 1
ATOM 1880 N N . GLY A 1 238 ? -25.499 1.274 32.801 1.00 86.75 238 GLY A N 1
ATOM 1881 C CA . GLY A 1 238 ? -26.837 1.462 32.246 1.00 86.75 238 GLY A CA 1
ATOM 1882 C C . GLY A 1 238 ? -27.629 2.462 33.082 1.00 86.75 238 GLY A C 1
ATOM 1883 O O . GLY A 1 238 ? -27.122 3.023 34.047 1.00 86.75 238 GLY A O 1
ATOM 1884 N N . GLY A 1 239 ? -28.899 2.653 32.740 1.00 82.94 239 GLY A N 1
ATOM 1885 C CA . GLY A 1 239 ? -29.802 3.535 33.482 1.00 82.94 239 GLY A CA 1
ATOM 1886 C C . GLY A 1 239 ? -29.680 5.018 33.133 1.00 82.94 239 GLY A C 1
ATOM 1887 O O . GLY A 1 239 ? -30.348 5.826 33.770 1.00 82.94 239 GLY A O 1
ATOM 1888 N N . LEU A 1 240 ? -28.912 5.368 32.095 1.00 84.25 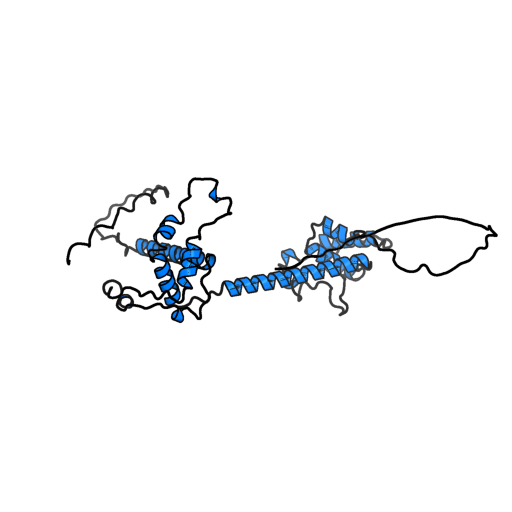240 LEU A N 1
ATOM 1889 C CA . LEU A 1 240 ? -28.753 6.742 31.600 1.00 84.25 240 LEU A CA 1
ATOM 1890 C C . LEU A 1 240 ? -29.906 7.112 30.651 1.00 84.25 240 LEU A C 1
ATOM 1892 O O . LEU A 1 240 ? -29.722 7.361 29.453 1.00 84.25 240 LEU A O 1
ATOM 1896 N N . ALA A 1 241 ? -31.130 7.061 31.180 1.00 84.19 241 ALA A N 1
ATOM 1897 C CA . ALA A 1 241 ? -32.362 7.286 30.423 1.00 84.19 241 ALA A CA 1
ATOM 1898 C C . ALA A 1 241 ? -32.487 8.725 29.895 1.00 84.19 241 ALA A C 1
ATOM 1900 O O . ALA A 1 241 ? -33.182 8.963 28.909 1.00 84.19 241 ALA A O 1
ATOM 1901 N N . GLU A 1 242 ? -31.798 9.669 30.529 1.00 84.50 242 GLU A N 1
ATOM 1902 C CA . GLU A 1 242 ? -31.727 11.077 30.154 1.00 84.50 242 GLU A CA 1
ATOM 1903 C C . GLU A 1 242 ? -30.925 11.339 28.871 1.00 84.50 242 GLU A C 1
ATOM 1905 O O . GLU A 1 242 ? -31.109 12.387 28.255 1.00 84.50 242 GLU A O 1
ATOM 1910 N N . LEU A 1 243 ? -30.065 10.404 28.447 1.00 83.12 243 LEU A N 1
ATOM 1911 C CA . LEU A 1 243 ? -29.244 10.559 27.242 1.00 83.12 243 LEU A CA 1
ATOM 1912 C C . LEU A 1 243 ? -29.950 10.021 25.991 1.00 83.12 243 LEU A C 1
ATOM 1914 O O . LEU A 1 243 ? -30.195 10.759 25.039 1.00 83.12 243 LEU A O 1
ATOM 1918 N N . HIS A 1 244 ? -30.237 8.715 25.968 1.00 85.88 244 HIS A N 1
ATOM 1919 C CA . HIS A 1 244 ? -30.906 8.026 24.859 1.00 85.88 244 HIS A CA 1
ATOM 1920 C C . HIS A 1 244 ? -31.376 6.636 25.306 1.00 85.88 244 HIS A C 1
ATOM 1922 O O . HIS A 1 244 ? -30.754 6.015 26.168 1.00 85.88 244 HIS A O 1
ATOM 1928 N N . PHE A 1 245 ? -32.420 6.091 24.670 1.00 86.69 245 PHE A N 1
ATOM 1929 C CA . PHE A 1 245 ? -32.961 4.772 25.030 1.00 86.69 245 PHE A CA 1
ATOM 1930 C C . PHE A 1 245 ? -31.927 3.636 24.922 1.00 86.69 245 PHE A C 1
ATOM 1932 O O . PHE A 1 245 ? -32.001 2.659 25.664 1.00 86.69 245 PHE A O 1
ATOM 1939 N N . ASP A 1 246 ? -30.933 3.781 24.041 1.00 84.06 246 ASP A N 1
ATOM 1940 C CA . ASP A 1 246 ? -29.836 2.817 23.877 1.00 84.06 246 ASP A CA 1
ATOM 1941 C C . ASP A 1 246 ? -28.877 2.747 25.078 1.00 84.06 246 ASP A C 1
ATOM 1943 O O . ASP A 1 246 ? -28.169 1.748 25.210 1.00 84.06 246 ASP A O 1
ATOM 1947 N N . PHE A 1 247 ? -28.846 3.767 25.947 1.00 86.12 247 PHE A N 1
ATOM 1948 C CA . PHE A 1 247 ? -28.016 3.795 27.165 1.00 86.12 247 PHE A CA 1
ATOM 1949 C C . PHE A 1 247 ? -28.768 3.338 28.422 1.00 86.12 247 PHE A C 1
ATOM 1951 O O . PHE A 1 247 ? -28.199 3.278 29.511 1.00 86.12 247 PHE A O 1
ATOM 1958 N N . ILE A 1 248 ? -30.049 2.987 28.290 1.00 88.75 248 ILE A N 1
ATOM 1959 C CA . ILE A 1 248 ? -30.821 2.397 29.385 1.00 88.75 248 ILE A CA 1
ATOM 1960 C C . ILE A 1 248 ? -30.276 1.004 29.750 1.00 88.75 248 ILE A C 1
ATOM 1962 O O . ILE A 1 248 ? -30.016 0.773 30.932 1.00 88.75 248 ILE A O 1
ATOM 1966 N N . PRO A 1 249 ? -30.085 0.056 28.808 1.00 91.75 249 PRO A N 1
ATOM 1967 C CA . PRO A 1 249 ? -29.574 -1.262 29.161 1.00 91.75 249 PRO A CA 1
ATOM 1968 C C . PRO A 1 249 ? -28.055 -1.255 29.377 1.00 91.75 249 PRO A C 1
ATOM 1970 O O . PRO A 1 249 ? -27.298 -0.760 28.545 1.00 91.75 249 PRO A O 1
ATOM 1973 N N . SER A 1 250 ? -27.597 -1.917 30.441 1.00 93.38 250 SER A N 1
ATOM 1974 C CA . SER A 1 250 ? -26.188 -2.302 30.570 1.00 93.38 250 SER A CA 1
ATOM 1975 C C . SER A 1 250 ? -25.803 -3.319 29.495 1.00 93.38 250 SER A C 1
ATOM 1977 O O . SER A 1 250 ? -26.542 -4.266 29.212 1.00 93.38 250 SER A O 1
ATOM 1979 N N . ILE A 1 251 ? -24.618 -3.156 28.911 1.00 93.62 251 ILE A N 1
ATOM 1980 C CA . ILE A 1 251 ? -24.102 -4.004 27.838 1.00 93.62 251 ILE A CA 1
ATOM 1981 C C . ILE A 1 251 ? -22.834 -4.687 28.342 1.00 93.62 251 ILE A C 1
ATOM 1983 O O . ILE A 1 251 ? -21.795 -4.055 28.505 1.00 93.62 251 ILE A O 1
ATOM 1987 N N . ALA A 1 252 ? -22.903 -6.001 28.555 1.00 95.44 252 ALA A N 1
ATOM 1988 C CA . ALA A 1 252 ? -21.713 -6.810 28.799 1.00 95.44 252 ALA A CA 1
ATOM 1989 C C . ALA A 1 252 ? -20.934 -7.008 27.492 1.00 95.44 252 ALA A C 1
ATOM 1991 O O . ALA A 1 252 ? -21.523 -7.383 26.468 1.00 95.44 252 ALA A O 1
ATOM 1992 N N . VAL A 1 253 ? -19.619 -6.797 27.529 1.00 95.25 253 VAL A N 1
ATOM 1993 C CA . VAL A 1 253 ? -18.740 -6.896 26.356 1.00 95.25 253 VAL A CA 1
ATOM 1994 C C . VAL A 1 253 ? -17.578 -7.867 26.613 1.00 95.25 253 VAL A C 1
ATOM 1996 O O . VAL A 1 253 ? -16.416 -7.454 26.589 1.00 95.25 253 VAL A O 1
ATOM 1999 N N . PRO A 1 254 ? -17.857 -9.160 26.878 1.00 96.12 254 PRO A N 1
ATOM 2000 C CA . PRO A 1 254 ? -16.819 -10.158 27.116 1.00 96.12 254 PRO A CA 1
ATOM 2001 C C . PRO A 1 254 ? -16.086 -10.534 25.817 1.00 96.12 254 PRO A C 1
ATOM 2003 O O . PRO A 1 254 ? -16.504 -10.150 24.718 1.00 96.12 254 PRO A O 1
ATOM 2006 N N . TYR A 1 255 ? -14.971 -11.260 25.934 1.00 94.06 255 TYR A N 1
ATOM 2007 C CA . TYR A 1 255 ? -14.084 -11.539 24.801 1.00 94.06 255 TYR A CA 1
ATOM 2008 C C . TYR A 1 255 ? -14.769 -12.349 23.693 1.00 94.06 255 TYR A C 1
ATOM 2010 O O . TYR A 1 255 ? -14.508 -12.138 22.513 1.00 94.06 255 TYR A O 1
ATOM 2018 N N . GLU A 1 256 ? -15.727 -13.206 24.037 1.00 93.94 256 GLU A N 1
ATOM 2019 C CA . GLU A 1 256 ? -16.481 -14.038 23.096 1.00 93.94 256 GLU A CA 1
ATOM 2020 C C . GLU A 1 256 ? -17.246 -13.211 22.057 1.00 93.94 256 GLU A C 1
ATOM 2022 O O . GLU A 1 256 ? -17.446 -13.671 20.935 1.00 93.94 256 GLU A O 1
ATOM 2027 N N . LYS A 1 257 ? -17.644 -11.976 22.394 1.00 92.81 257 LYS A N 1
ATOM 2028 C CA . LYS A 1 257 ? -18.316 -11.075 21.446 1.00 92.81 257 LYS A CA 1
ATOM 2029 C C . LYS A 1 257 ? -17.381 -10.521 20.374 1.00 92.81 257 LYS A C 1
ATOM 2031 O O . LYS A 1 257 ? -17.848 -10.075 19.329 1.00 92.81 257 LYS A O 1
ATOM 2036 N N . VAL A 1 258 ? -16.076 -10.535 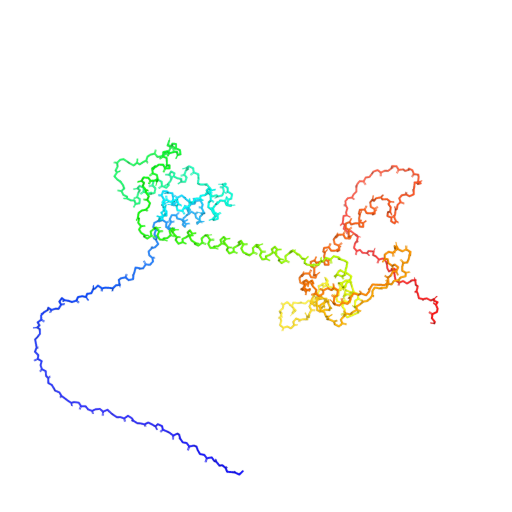20.629 1.00 92.12 258 VAL A N 1
ATOM 2037 C CA . VAL A 1 258 ? -15.050 -9.987 19.732 1.00 92.12 258 VAL A CA 1
ATOM 2038 C C . VAL A 1 258 ? -14.067 -11.048 19.232 1.00 92.12 258 VAL A C 1
ATOM 2040 O O . VAL A 1 258 ? -13.207 -10.736 18.418 1.00 92.12 258 VAL A O 1
ATOM 2043 N N . SER A 1 259 ? -14.197 -12.303 19.669 1.00 89.69 259 SER A N 1
ATOM 2044 C CA . SER A 1 259 ? -13.243 -13.386 19.388 1.00 89.69 259 SER A CA 1
ATOM 2045 C C . SER A 1 259 ? -13.179 -13.794 17.913 1.00 89.69 259 SER A C 1
ATOM 2047 O O . SER A 1 259 ? -12.154 -14.288 17.452 1.00 89.69 259 SER A O 1
ATOM 2049 N N . SER A 1 260 ? -14.257 -13.569 17.157 1.00 87.31 260 SER A N 1
ATOM 2050 C CA . SER A 1 260 ? -14.302 -13.774 15.701 1.00 87.31 260 SER A CA 1
ATOM 2051 C C . SER A 1 260 ? -13.657 -12.631 14.907 1.00 87.31 260 SER A C 1
ATOM 2053 O O . SER A 1 260 ? -13.449 -12.752 13.696 1.00 87.31 260 SER A O 1
ATOM 2055 N N . MET A 1 261 ? -13.345 -11.518 15.575 1.00 89.56 261 MET A N 1
ATOM 2056 C CA . MET A 1 261 ? -12.744 -10.338 14.970 1.00 89.56 261 MET A CA 1
ATOM 2057 C C . MET A 1 261 ? -11.215 -10.423 14.996 1.00 89.56 261 MET A C 1
ATOM 2059 O O . MET A 1 261 ? -10.619 -11.210 15.729 1.00 89.56 261 MET A O 1
ATOM 2063 N N . ASN A 1 262 ? -10.552 -9.575 14.209 1.00 87.88 262 ASN A N 1
ATOM 2064 C CA . ASN A 1 262 ? -9.093 -9.517 14.228 1.00 87.88 262 ASN A CA 1
ATOM 2065 C C . ASN A 1 262 ? -8.609 -9.025 15.602 1.00 87.88 262 ASN A C 1
ATOM 2067 O O . ASN A 1 262 ? -9.172 -8.051 16.121 1.00 87.88 262 ASN A O 1
ATOM 2071 N N . PRO A 1 263 ? -7.554 -9.640 16.162 1.00 90.38 263 PRO A N 1
ATOM 2072 C CA . PRO A 1 263 ? -7.004 -9.226 17.441 1.00 90.38 263 PRO A CA 1
ATOM 2073 C C . PRO A 1 263 ? -6.470 -7.793 17.375 1.00 90.38 263 PRO A C 1
ATOM 2075 O O . PRO A 1 263 ? -5.978 -7.327 16.342 1.00 90.38 263 PRO A O 1
ATOM 2078 N N . ALA A 1 264 ? -6.542 -7.092 18.502 1.00 91.50 264 ALA A N 1
ATOM 2079 C CA . ALA A 1 264 ? -6.001 -5.751 18.631 1.00 91.50 264 ALA A CA 1
ATOM 2080 C C . ALA A 1 264 ? -4.468 -5.781 18.527 1.00 91.50 264 ALA A C 1
ATOM 2082 O O . ALA A 1 264 ? -3.801 -6.461 19.305 1.00 91.50 264 ALA A O 1
ATOM 2083 N N . THR A 1 265 ? -3.889 -5.004 17.611 1.00 91.56 265 THR A N 1
ATOM 2084 C CA . THR A 1 265 ? -2.452 -4.683 17.632 1.00 91.56 265 THR A CA 1
ATOM 2085 C C . THR A 1 265 ? -2.253 -3.251 18.136 1.00 91.56 265 THR A C 1
ATOM 2087 O O . THR A 1 265 ? -3.160 -2.431 17.971 1.00 91.56 265 THR A O 1
ATOM 2090 N N . PRO A 1 266 ? -1.088 -2.895 18.714 1.00 90.75 266 PRO A N 1
ATOM 2091 C CA . PRO A 1 266 ? -0.855 -1.542 19.229 1.00 90.75 266 PRO A CA 1
ATOM 2092 C C . PRO A 1 266 ? -1.090 -0.454 18.172 1.00 90.75 266 PRO A C 1
ATOM 2094 O O . PRO A 1 266 ? -1.795 0.523 18.421 1.00 90.75 266 PRO A O 1
ATOM 2097 N N . GLN A 1 267 ? -0.582 -0.664 16.952 1.00 88.25 267 GLN A N 1
ATOM 2098 C CA . GLN A 1 267 ? -0.776 0.269 15.840 1.00 88.25 267 GLN A CA 1
ATOM 2099 C C . GLN A 1 267 ? -2.246 0.366 15.423 1.00 88.25 267 GLN A C 1
ATOM 2101 O O . GLN A 1 267 ? -2.751 1.451 15.136 1.00 88.25 267 GLN A O 1
ATOM 2106 N N . PHE A 1 268 ? -2.947 -0.768 15.386 1.00 88.75 268 PHE A N 1
ATOM 2107 C CA . PHE A 1 268 ? -4.353 -0.804 15.011 1.00 88.75 268 PHE A CA 1
ATOM 2108 C C . PHE A 1 268 ? -5.226 -0.072 16.037 1.00 88.75 268 PHE A C 1
ATOM 2110 O O . PHE A 1 268 ? -6.066 0.744 15.658 1.00 88.75 268 PHE A O 1
ATOM 2117 N N . VAL A 1 269 ? -4.973 -0.294 17.328 1.00 92.12 269 VAL A N 1
ATOM 2118 C CA . VAL A 1 269 ? -5.613 0.418 18.442 1.00 92.12 269 VAL A CA 1
ATOM 2119 C C . VAL A 1 269 ? -5.388 1.922 18.328 1.00 92.12 269 VAL A C 1
ATOM 2121 O O . VAL A 1 269 ? -6.353 2.685 18.368 1.00 92.12 269 VAL A O 1
ATOM 2124 N N . GLN A 1 270 ? -4.138 2.350 18.128 1.00 93.00 270 GLN A N 1
ATOM 2125 C CA . GLN A 1 270 ? -3.806 3.764 17.966 1.00 93.00 270 GLN A CA 1
ATOM 2126 C C . GLN A 1 270 ? -4.576 4.381 16.790 1.00 93.00 270 GLN A C 1
ATOM 2128 O O . GLN A 1 270 ? -5.238 5.404 16.954 1.00 93.00 270 GLN A O 1
ATOM 2133 N N . ASN A 1 271 ? -4.565 3.724 15.626 1.00 90.69 271 ASN A N 1
ATOM 2134 C CA . ASN A 1 271 ? -5.276 4.194 14.437 1.00 90.69 271 ASN A CA 1
ATOM 2135 C C . ASN A 1 271 ? -6.792 4.302 14.674 1.00 90.69 271 ASN A C 1
ATOM 2137 O O . ASN A 1 271 ? -7.409 5.290 14.270 1.00 90.69 271 ASN A O 1
ATOM 2141 N N . LYS A 1 272 ? -7.401 3.315 15.347 1.00 91.69 272 LYS A N 1
ATOM 2142 C CA . LYS A 1 272 ? -8.837 3.322 15.663 1.00 91.69 272 LYS A CA 1
ATOM 2143 C C . LYS A 1 272 ? -9.198 4.442 16.634 1.00 91.69 272 LYS A C 1
ATOM 2145 O O . LYS A 1 272 ? -10.151 5.169 16.367 1.00 91.69 272 LYS A O 1
ATOM 2150 N N . ILE A 1 273 ? -8.430 4.629 17.707 1.00 92.88 273 ILE A N 1
ATOM 2151 C CA . ILE A 1 273 ? -8.670 5.700 18.685 1.00 92.88 273 ILE A CA 1
ATOM 2152 C C . ILE A 1 273 ? -8.513 7.072 18.033 1.00 92.88 273 ILE A C 1
ATOM 2154 O O . ILE A 1 273 ? -9.404 7.909 18.167 1.00 92.88 273 ILE A O 1
ATOM 2158 N N . THR A 1 274 ? -7.443 7.295 17.268 1.00 91.00 274 THR A N 1
ATOM 2159 C CA . THR A 1 274 ? -7.254 8.551 16.532 1.00 91.00 274 THR A CA 1
ATOM 2160 C C . THR A 1 274 ? -8.415 8.813 15.574 1.00 91.00 274 THR A C 1
ATOM 2162 O O . THR A 1 274 ? -8.965 9.912 15.576 1.00 91.00 274 THR A O 1
ATOM 2165 N N . GLY A 1 275 ? -8.857 7.802 14.818 1.00 90.25 275 GLY A N 1
ATOM 2166 C CA . GLY A 1 275 ? -10.005 7.925 13.918 1.00 90.25 275 GLY A CA 1
ATOM 2167 C C . GLY A 1 275 ? -11.319 8.262 14.635 1.00 90.25 275 GLY A C 1
ATOM 2168 O O . GLY A 1 275 ? -12.071 9.118 14.158 1.00 90.25 275 GLY A O 1
ATOM 2169 N N . MET A 1 276 ? -11.585 7.639 15.791 1.00 92.19 276 MET A N 1
ATOM 2170 C CA . MET A 1 276 ? -12.750 7.958 16.627 1.00 92.19 276 MET A CA 1
ATOM 2171 C C . MET A 1 276 ? -12.699 9.405 17.120 1.00 92.19 276 MET A C 1
ATOM 2173 O O . MET A 1 276 ? -13.669 10.137 16.942 1.00 92.19 276 MET A O 1
ATOM 2177 N N . VAL A 1 277 ? -11.561 9.844 17.668 1.00 91.12 277 VAL A N 1
ATOM 2178 C CA . VAL A 1 277 ? -11.382 11.215 18.174 1.00 91.12 277 VAL A CA 1
ATOM 2179 C C . VAL A 1 277 ? -11.578 12.237 17.057 1.00 91.12 277 VAL A C 1
ATOM 2181 O O . VAL A 1 277 ? -12.378 13.153 17.212 1.00 91.12 277 VAL A O 1
ATOM 2184 N N . THR A 1 278 ? -10.931 12.062 15.900 1.00 91.56 278 THR A N 1
ATOM 2185 C CA . THR A 1 278 ? -11.092 12.982 14.761 1.00 91.56 278 THR A CA 1
ATOM 2186 C C . THR A 1 278 ? -12.542 13.049 14.276 1.00 91.56 278 THR A C 1
ATOM 2188 O O . THR A 1 278 ? -13.039 14.129 13.948 1.00 91.56 278 THR A O 1
ATOM 2191 N N . SER A 1 279 ? -13.243 11.911 14.253 1.00 91.19 279 SER A N 1
ATOM 2192 C CA . SER A 1 279 ? -14.654 11.857 13.859 1.00 91.19 279 SER A CA 1
ATOM 2193 C C . SER A 1 279 ? -15.549 12.591 14.855 1.00 91.19 279 SER A C 1
ATOM 2195 O O . SER A 1 279 ? -16.382 13.394 14.433 1.00 91.19 279 SER A O 1
ATOM 2197 N N . LEU A 1 280 ? -15.344 12.368 16.157 1.00 92.00 280 LEU A N 1
ATOM 2198 C CA . LEU A 1 280 ? -16.080 13.038 17.229 1.00 92.00 280 LEU A CA 1
ATOM 2199 C C . LEU A 1 280 ? -15.837 14.547 17.223 1.00 92.00 280 LEU A C 1
ATOM 2201 O O . LEU A 1 280 ? -16.803 15.300 17.224 1.00 92.00 280 LEU A O 1
ATOM 2205 N N . THR A 1 281 ? -14.584 15.001 17.117 1.00 91.06 281 THR A N 1
ATOM 2206 C CA . THR A 1 281 ? -14.260 16.434 17.021 1.00 91.06 281 THR A CA 1
ATOM 2207 C C . THR A 1 281 ? -15.000 17.091 15.860 1.00 91.06 281 THR A C 1
ATOM 2209 O O . THR A 1 281 ? -15.589 18.154 16.025 1.00 91.06 281 THR A O 1
ATOM 2212 N N . ARG A 1 282 ? -15.041 16.439 14.690 1.00 91.62 282 ARG A N 1
ATOM 2213 C CA . ARG A 1 282 ? -15.783 16.954 13.533 1.00 91.62 282 ARG A CA 1
ATOM 2214 C C . ARG A 1 282 ? -17.291 17.030 13.792 1.00 91.62 282 ARG A C 1
ATOM 2216 O O . ARG A 1 282 ? -17.912 18.013 13.400 1.00 91.62 282 ARG A O 1
ATOM 2223 N N . ILE A 1 283 ? -17.877 15.999 14.407 1.00 90.69 283 ILE A N 1
ATOM 2224 C CA . ILE A 1 283 ? -19.312 15.967 14.734 1.00 90.69 283 ILE A CA 1
ATOM 2225 C C . ILE A 1 283 ? -19.653 17.088 15.718 1.00 90.69 283 ILE A C 1
ATOM 2227 O O . ILE A 1 283 ? -20.570 17.856 15.442 1.00 90.69 283 ILE A O 1
ATOM 2231 N N . ILE A 1 284 ? -18.880 17.227 16.798 1.00 87.69 284 ILE A N 1
ATOM 2232 C CA . ILE A 1 284 ? -19.070 18.267 17.818 1.00 87.69 284 ILE A CA 1
ATOM 2233 C C . ILE A 1 284 ? -18.973 19.654 17.181 1.00 87.69 284 ILE A C 1
ATOM 2235 O O . ILE A 1 284 ? -19.906 20.438 17.300 1.00 87.69 284 ILE A O 1
ATOM 2239 N N . SER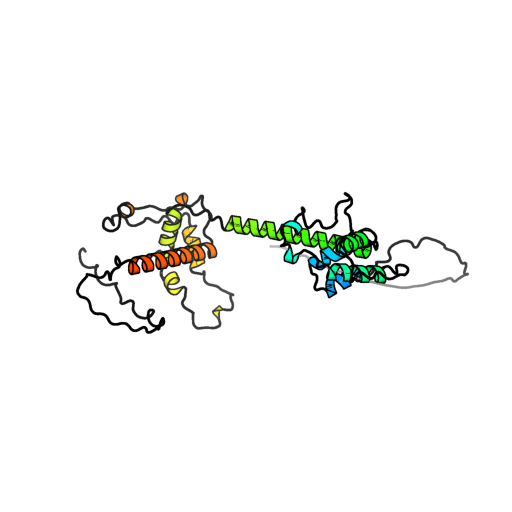 A 1 285 ? -17.924 19.932 16.399 1.00 86.06 285 SER A N 1
ATOM 2240 C CA . SER A 1 285 ? -17.780 21.233 15.733 1.00 86.06 285 SER A CA 1
ATOM 2241 C C . SER A 1 285 ? -18.920 21.551 14.761 1.00 86.06 285 SER A C 1
ATOM 2243 O O . SER A 1 285 ? -19.284 22.713 14.590 1.00 86.06 285 SER A O 1
ATOM 2245 N N . ASN A 1 286 ? -19.484 20.545 14.088 1.00 86.88 286 ASN A N 1
ATOM 2246 C CA . ASN A 1 286 ? -20.643 20.749 13.219 1.00 86.88 286 ASN A CA 1
ATOM 2247 C C . ASN A 1 286 ? -21.924 20.993 14.029 1.00 86.88 286 ASN A C 1
ATOM 2249 O O . ASN A 1 286 ? -22.728 21.837 13.639 1.00 86.88 286 ASN A O 1
ATOM 2253 N N . TRP A 1 287 ? -22.102 20.281 15.144 1.00 86.81 287 TRP A N 1
ATOM 2254 C CA . TRP A 1 287 ? -23.226 20.471 16.058 1.00 86.81 287 TRP A CA 1
ATOM 2255 C C . TRP A 1 287 ? -23.196 21.864 16.701 1.00 86.81 287 TRP A C 1
ATOM 2257 O O . TRP A 1 287 ? -24.192 22.579 16.635 1.00 86.81 287 TRP A O 1
ATOM 2267 N N . GLU A 1 288 ? -22.040 22.318 17.185 1.00 86.25 288 GLU A N 1
ATOM 2268 C CA . GLU A 1 288 ? -21.854 23.671 17.730 1.00 86.25 288 GLU A CA 1
ATOM 2269 C C . GLU A 1 288 ? -22.210 24.757 16.703 1.00 86.25 288 GLU A C 1
ATOM 2271 O O . GLU A 1 288 ? -22.944 25.695 17.006 1.00 86.25 288 GLU A O 1
ATOM 2276 N N . ARG A 1 289 ? -21.762 24.601 15.448 1.00 81.75 289 ARG A N 1
ATOM 2277 C CA . ARG A 1 289 ? -22.079 25.542 14.356 1.00 81.75 289 ARG A CA 1
ATOM 2278 C C . ARG A 1 289 ? -23.540 25.527 13.921 1.00 81.75 289 ARG A C 1
ATOM 2280 O O . ARG A 1 289 ? -23.971 26.468 13.264 1.00 81.75 289 ARG A O 1
ATOM 2287 N N . SER A 1 290 ? -24.289 24.473 14.236 1.00 83.31 290 SER A N 1
ATOM 2288 C CA . SER A 1 290 ? -25.695 24.352 13.837 1.00 83.31 290 SER A CA 1
ATOM 2289 C C . SER A 1 290 ? -26.645 25.227 14.665 1.00 83.31 290 SER A C 1
ATOM 2291 O O . SER A 1 290 ? -27.831 25.283 14.357 1.00 83.31 290 SER A O 1
ATOM 2293 N N . GLY A 1 291 ? -26.151 25.893 15.719 1.00 74.19 291 GLY A N 1
ATOM 2294 C CA . GLY A 1 291 ? -26.977 26.684 16.638 1.00 74.19 291 GLY A CA 1
ATOM 2295 C C . GLY A 1 291 ? -27.776 25.843 17.641 1.00 74.19 291 GLY A C 1
ATOM 2296 O O . GLY A 1 291 ? -28.432 26.405 18.506 1.00 74.19 291 GLY A O 1
ATOM 2297 N N . GLN A 1 292 ? -27.689 24.511 17.560 1.00 71.50 292 GLN A N 1
ATOM 2298 C CA . GLN A 1 292 ? -28.205 23.560 18.557 1.00 71.50 292 GLN A CA 1
ATOM 2299 C C . GLN A 1 292 ? -27.169 23.229 19.646 1.00 71.50 292 GLN A C 1
ATOM 2301 O O . GLN A 1 292 ? -27.426 22.380 20.493 1.00 71.50 292 GLN A O 1
ATOM 2306 N N . GLY A 1 293 ? -25.989 23.858 19.584 1.00 68.81 293 GLY A N 1
ATOM 2307 C CA . GLY A 1 293 ? -24.920 23.711 20.567 1.00 68.81 293 GLY A CA 1
ATOM 2308 C C . GLY A 1 293 ? -25.224 24.383 21.909 1.00 68.81 293 GLY A C 1
ATOM 2309 O O . GLY A 1 293 ? -26.167 25.162 22.016 1.00 68.81 293 GLY A O 1
ATOM 2310 N N . ASP A 1 294 ? -24.345 24.190 22.897 1.00 59.34 294 ASP A N 1
ATOM 2311 C CA . ASP A 1 294 ? -24.403 24.797 24.250 1.00 59.34 294 ASP A CA 1
ATOM 2312 C C . ASP A 1 294 ? -24.256 26.346 24.267 1.00 59.34 294 ASP A C 1
ATOM 2314 O O . ASP A 1 294 ? -24.122 26.983 25.306 1.00 59.34 294 ASP A O 1
ATOM 2318 N N . GLY A 1 295 ? -24.274 26.972 23.087 1.00 58.41 295 GLY A N 1
ATOM 2319 C CA . GLY A 1 295 ? -24.273 28.420 22.868 1.00 58.41 295 GLY A CA 1
ATOM 2320 C C . GLY A 1 295 ? -25.265 28.858 21.787 1.00 58.41 295 GLY A C 1
ATOM 2321 O O . GLY A 1 295 ? -25.021 29.853 21.108 1.00 58.41 295 GLY A O 1
ATOM 2322 N N . GLY A 1 296 ? -26.336 28.088 21.561 1.00 45.00 296 GLY A N 1
ATOM 2323 C CA . GLY A 1 296 ? -27.372 28.419 20.585 1.00 45.00 296 GLY A CA 1
ATOM 2324 C C . GLY A 1 296 ? -27.926 29.829 20.790 1.00 45.00 296 GLY A C 1
ATOM 2325 O O . GLY A 1 296 ? -28.302 30.195 21.902 1.00 45.00 296 GLY A O 1
ATOM 2326 N N . PHE A 1 297 ? -27.969 30.623 19.715 1.00 43.47 297 PHE A N 1
ATOM 2327 C CA . PHE A 1 297 ? -28.539 31.969 19.723 1.00 43.47 297 PHE A CA 1
ATOM 2328 C C . PHE A 1 297 ? -29.995 31.902 20.196 1.00 43.47 297 PHE A C 1
ATOM 2330 O O . PHE A 1 297 ? -30.879 31.467 19.460 1.00 43.47 297 PHE A O 1
ATOM 2337 N N . HIS A 1 298 ? -30.254 32.335 21.428 1.00 48.91 298 HIS A N 1
ATOM 2338 C CA . HIS A 1 298 ? -31.563 32.878 21.759 1.00 48.91 298 HIS A CA 1
ATOM 2339 C C . HIS A 1 298 ? -31.659 34.192 20.986 1.00 48.91 298 HIS A C 1
ATOM 2341 O O . HIS A 1 298 ? -30.762 35.029 21.091 1.00 48.91 298 HIS A O 1
ATOM 2347 N N . GLU A 1 299 ? -32.662 34.317 20.117 1.00 44.19 299 GLU A N 1
ATOM 2348 C CA . GLU A 1 299 ? -32.936 35.550 19.380 1.00 44.19 299 GLU A CA 1
ATOM 2349 C C . GLU A 1 299 ? -33.300 36.665 20.364 1.00 44.19 299 GLU A C 1
ATOM 2351 O O . GLU A 1 299 ? -34.467 36.969 20.566 1.00 44.19 299 GLU A O 1
ATOM 2356 N N . ASP A 1 300 ? -32.293 37.301 20.949 1.00 43.03 300 ASP A N 1
ATOM 2357 C CA . ASP A 1 300 ? -32.443 38.580 21.618 1.00 43.03 300 ASP A CA 1
ATOM 2358 C C . ASP A 1 300 ? -31.548 39.596 20.911 1.00 43.03 300 ASP A C 1
ATOM 2360 O O . ASP A 1 300 ? -30.347 39.686 21.150 1.00 43.03 300 ASP A O 1
ATOM 2364 N N . GLY A 1 301 ? -32.182 40.373 20.031 1.00 35.22 301 GLY A N 1
ATOM 2365 C CA . GLY A 1 301 ? -31.766 41.735 19.703 1.00 35.22 301 GLY A CA 1
ATOM 2366 C C . GLY A 1 301 ? -30.535 41.882 18.810 1.00 35.22 301 GLY A C 1
ATOM 2367 O O . GLY A 1 301 ? -29.394 41.746 19.233 1.00 35.22 301 GLY A O 1
ATOM 2368 N N . ALA A 1 302 ? -30.791 42.295 17.570 1.00 42.66 302 ALA A N 1
ATOM 2369 C CA . ALA A 1 302 ? -29.808 42.834 16.641 1.00 42.66 302 ALA A CA 1
ATOM 2370 C C . ALA A 1 302 ? -28.813 43.814 17.293 1.00 42.66 302 ALA A C 1
ATOM 2372 O O . ALA A 1 302 ? -29.239 44.706 18.018 1.00 42.66 302 ALA A O 1
ATOM 2373 N N . ILE A 1 303 ? -27.532 43.712 16.918 1.00 36.66 303 ILE A N 1
ATOM 2374 C CA . ILE A 1 303 ? -26.654 44.834 16.539 1.00 36.66 303 ILE A CA 1
ATOM 2375 C C . ILE A 1 303 ? -25.540 44.272 15.637 1.00 36.66 303 ILE A C 1
ATOM 2377 O O . ILE A 1 303 ? -24.790 43.372 16.014 1.00 36.66 303 ILE A O 1
ATOM 2381 N N . GLU A 1 304 ? -25.441 44.828 14.429 1.00 42.06 304 GLU A N 1
ATOM 2382 C CA . GLU A 1 304 ? -24.275 44.719 13.554 1.00 42.06 304 GLU A CA 1
ATOM 2383 C C . GLU A 1 304 ? -23.020 45.271 14.246 1.00 42.06 304 GLU A C 1
ATOM 2385 O O . GLU A 1 304 ? -23.016 46.410 14.706 1.00 42.06 304 GLU A O 1
ATOM 2390 N N . SER A 1 305 ? -21.903 44.547 14.182 1.00 35.47 305 SER A N 1
ATOM 2391 C CA . SER A 1 305 ? -20.649 45.167 13.738 1.00 35.47 305 SER A CA 1
ATOM 2392 C C . SER A 1 305 ? -19.691 44.092 13.233 1.00 35.47 305 SER A C 1
ATOM 2394 O O . SER A 1 305 ? -19.431 43.091 13.900 1.00 35.47 305 SER A O 1
ATOM 2396 N N . GLY A 1 306 ? -19.200 44.283 12.012 1.00 33.72 306 GLY A N 1
ATOM 2397 C CA . GLY A 1 306 ? -18.105 43.500 11.470 1.00 33.72 306 GLY A CA 1
ATOM 2398 C C . GLY A 1 306 ? -16.763 44.025 11.966 1.00 33.72 306 GLY A C 1
ATOM 2399 O O . GLY A 1 306 ? -16.571 45.229 12.064 1.00 33.72 306 GLY A O 1
ATOM 2400 N N . MET A 1 307 ? -15.820 43.118 12.197 1.00 32.78 307 MET A N 1
ATOM 2401 C CA . MET A 1 307 ? -14.440 43.215 11.714 1.00 32.78 307 MET A CA 1
ATOM 2402 C C . MET A 1 307 ? -13.684 41.953 12.122 1.00 32.78 307 MET A C 1
ATOM 2404 O O . MET A 1 307 ? -13.756 41.488 13.255 1.00 32.78 307 MET A O 1
ATOM 2408 N N . ALA A 1 308 ? -12.992 41.376 11.147 1.00 43.47 308 ALA A N 1
ATOM 2409 C CA . ALA A 1 308 ? -12.163 40.198 11.303 1.00 43.47 308 ALA A CA 1
ATOM 2410 C C . ALA A 1 308 ? -10.933 40.488 12.173 1.00 43.47 308 ALA A C 1
ATOM 2412 O O . ALA A 1 308 ? -10.249 41.480 11.934 1.00 43.47 308 ALA A O 1
ATOM 2413 N N . ASP A 1 309 ? -10.570 39.553 13.052 1.00 33.72 309 ASP A N 1
ATOM 2414 C CA . ASP A 1 309 ? -9.158 39.287 13.313 1.00 33.72 309 ASP A CA 1
ATOM 2415 C C . ASP A 1 309 ? -8.895 37.789 13.511 1.00 33.72 309 ASP A C 1
ATOM 2417 O O . ASP A 1 309 ? -9.618 37.059 14.192 1.00 33.72 309 ASP A O 1
ATOM 2421 N N . ARG A 1 310 ? -7.851 37.337 12.823 1.00 45.09 310 ARG A N 1
ATOM 2422 C CA . ARG A 1 310 ? -7.307 35.989 12.825 1.00 45.09 310 ARG A CA 1
ATOM 2423 C C . ARG A 1 310 ? -6.360 35.871 14.013 1.00 45.09 310 ARG A C 1
ATOM 2425 O O . ARG A 1 310 ? -5.273 36.431 13.974 1.00 45.09 310 ARG A O 1
ATOM 2432 N N . SER A 1 311 ? -6.677 35.023 14.988 1.00 32.25 311 SER A N 1
ATOM 2433 C CA . SER A 1 311 ? -5.623 34.394 15.792 1.00 32.25 311 SER A CA 1
ATOM 2434 C C . SER A 1 311 ? -6.068 33.051 16.362 1.00 32.25 311 SER A C 1
ATOM 2436 O O . SER A 1 311 ? -6.710 32.943 17.403 1.00 32.25 311 SER A O 1
ATOM 2438 N N . THR A 1 312 ? -5.707 31.993 15.645 1.00 41.34 312 THR A N 1
ATOM 2439 C CA . THR A 1 312 ? -5.962 30.579 15.949 1.00 41.34 312 THR A CA 1
ATOM 2440 C C . THR A 1 312 ? -4.997 30.016 17.010 1.00 41.34 312 THR A C 1
ATOM 2442 O O . THR A 1 312 ? -4.550 28.879 16.892 1.00 41.34 312 THR A O 1
ATOM 2445 N N . ALA A 1 313 ? -4.630 30.791 18.038 1.00 35.94 313 ALA A N 1
ATOM 2446 C CA . ALA A 1 313 ? -3.505 30.447 18.923 1.00 35.94 313 ALA A CA 1
ATOM 2447 C C . ALA A 1 313 ? -3.752 30.616 20.439 1.00 35.94 313 ALA A C 1
ATOM 2449 O O . ALA A 1 313 ? -2.796 30.786 21.196 1.00 35.94 313 ALA A O 1
ATOM 2450 N N . HIS A 1 314 ? -5.000 30.541 20.924 1.00 31.55 314 HIS A N 1
ATOM 2451 C CA . HIS A 1 314 ? -5.249 30.669 22.374 1.00 31.55 314 HIS A CA 1
ATOM 2452 C C . HIS A 1 314 ? -6.312 29.755 23.007 1.00 31.55 314 HIS A C 1
ATOM 2454 O O . HIS A 1 314 ? -6.698 29.969 24.153 1.00 31.55 314 HIS A O 1
ATOM 2460 N N . LEU A 1 315 ? -6.745 28.689 22.328 1.00 33.72 315 LEU A N 1
ATOM 2461 C CA . LEU A 1 315 ? -7.792 27.781 22.837 1.00 33.72 315 LEU A CA 1
ATOM 2462 C C . LEU A 1 315 ? -7.276 26.501 23.524 1.00 33.72 315 LEU A C 1
ATOM 2464 O O . LEU A 1 315 ? -8.031 25.556 23.708 1.00 33.72 315 LEU A O 1
ATOM 2468 N N . LEU A 1 316 ? -6.010 26.472 23.954 1.00 35.06 316 LEU A N 1
ATOM 2469 C CA . LEU A 1 316 ? -5.419 25.326 24.670 1.00 35.06 316 LEU A CA 1
ATOM 2470 C C . LEU A 1 316 ? -5.196 25.552 26.179 1.00 35.06 316 LEU A C 1
ATOM 2472 O O . LEU A 1 316 ? -4.579 24.712 26.822 1.00 35.06 316 LEU A O 1
ATOM 2476 N N . VAL A 1 317 ? -5.690 26.651 26.770 1.00 38.22 317 VAL A N 1
ATOM 2477 C CA . VAL A 1 317 ? -5.361 27.011 28.173 1.00 38.22 317 VAL A CA 1
ATOM 2478 C C . VAL A 1 317 ? -6.573 27.156 29.109 1.00 38.22 317 VAL A C 1
ATOM 2480 O O . VAL A 1 317 ? -6.400 27.415 30.295 1.00 38.22 317 VAL A O 1
ATOM 2483 N N . LYS A 1 318 ? -7.815 26.927 28.669 1.00 30.84 318 LYS A N 1
ATOM 2484 C CA . LYS A 1 318 ? -8.968 26.985 29.589 1.00 30.84 318 LYS A CA 1
ATOM 2485 C C . LYS A 1 318 ? -10.004 25.902 29.313 1.00 30.84 318 LYS A C 1
ATOM 2487 O O . LYS A 1 318 ? -11.027 26.165 28.699 1.00 30.84 318 LYS A O 1
ATOM 2492 N N . MET A 1 319 ? -9.771 24.711 29.856 1.00 27.83 319 MET A N 1
ATOM 2493 C CA . MET A 1 319 ? -10.872 23.939 30.432 1.00 27.83 319 MET A CA 1
ATOM 2494 C C . MET A 1 319 ? -10.795 24.104 31.955 1.00 27.83 319 MET A C 1
ATOM 2496 O O . MET A 1 319 ? -9.850 23.601 32.564 1.00 27.83 319 MET A O 1
ATOM 2500 N N . PRO A 1 320 ? -11.708 24.862 32.587 1.00 32.53 320 PRO A N 1
ATOM 2501 C CA . PRO A 1 320 ? -11.851 24.837 34.031 1.00 32.53 320 PRO A CA 1
ATOM 2502 C C . PRO A 1 320 ? -12.439 23.491 34.464 1.00 32.53 320 PRO A C 1
ATOM 2504 O O . PRO A 1 320 ? -13.363 22.975 33.841 1.00 32.53 320 PRO A O 1
ATOM 2507 N N . ASN A 1 321 ? -11.893 22.964 35.559 1.00 37.38 321 ASN A N 1
ATOM 2508 C CA . ASN A 1 321 ? -12.410 21.856 36.356 1.00 37.38 321 ASN A CA 1
ATOM 2509 C C . ASN A 1 321 ? -13.948 21.815 36.415 1.00 37.38 321 ASN A C 1
ATOM 2511 O O . ASN A 1 321 ? -14.555 22.525 37.214 1.00 37.38 321 ASN A O 1
ATOM 2515 N N . ALA A 1 322 ? -14.558 20.898 35.668 1.00 31.41 322 ALA A N 1
ATOM 2516 C CA . ALA A 1 322 ? -15.890 20.372 35.953 1.00 31.41 322 ALA A CA 1
ATOM 2517 C C . ALA A 1 322 ? -15.754 18.993 36.626 1.00 31.41 322 ALA A C 1
ATOM 2519 O O . ALA A 1 322 ? -16.242 17.981 36.145 1.00 31.41 322 ALA A O 1
ATOM 2520 N N . HIS A 1 323 ? -15.026 18.954 37.742 1.00 38.81 323 HIS A N 1
ATOM 2521 C CA . HIS A 1 323 ? -15.015 17.834 38.684 1.00 38.81 323 HIS A CA 1
ATOM 2522 C C . HIS A 1 323 ? -15.149 18.413 40.091 1.00 38.81 323 HIS A C 1
ATOM 2524 O O . HIS A 1 323 ? -14.169 18.506 40.819 1.00 38.81 323 HIS A O 1
ATOM 2530 N N . SER A 1 324 ? -16.348 18.882 40.446 1.00 36.22 324 SER A N 1
ATOM 2531 C CA . SER A 1 324 ? -16.786 18.989 41.846 1.00 36.22 324 SER A CA 1
ATOM 2532 C C . SER A 1 324 ? -18.253 19.415 41.935 1.00 36.22 324 SER A C 1
ATOM 2534 O O . SER A 1 324 ? -18.557 20.507 42.404 1.00 36.22 324 SER A O 1
ATOM 2536 N N . THR A 1 325 ? -19.194 18.587 41.477 1.00 34.69 325 THR A N 1
ATOM 2537 C CA . THR A 1 325 ? -20.555 18.580 42.048 1.00 34.69 325 THR A CA 1
ATOM 2538 C C . THR A 1 325 ? -21.241 17.259 41.715 1.00 34.69 325 THR A C 1
ATOM 2540 O O . THR A 1 325 ? -21.830 17.142 40.653 1.00 34.69 325 THR A O 1
ATOM 2543 N N . LEU A 1 326 ? -21.091 16.257 42.591 1.00 32.31 326 LEU A N 1
ATOM 2544 C CA . LEU A 1 326 ? -22.069 15.190 42.906 1.00 32.31 326 LEU A CA 1
ATOM 2545 C C . LEU A 1 326 ? -21.389 14.046 43.679 1.00 32.31 326 LEU A C 1
ATOM 2547 O O . LEU A 1 326 ? -21.410 12.892 43.280 1.00 32.31 326 LEU A O 1
ATOM 2551 N N . ILE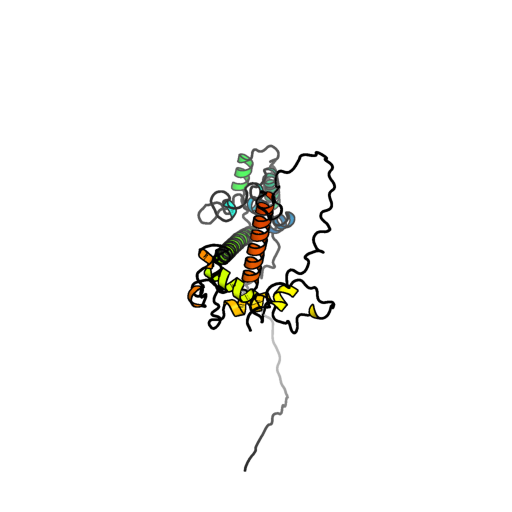 A 1 327 ? -20.792 14.372 44.828 1.00 37.84 327 ILE A N 1
ATOM 2552 C CA . ILE A 1 327 ? -20.683 13.428 45.948 1.00 37.84 327 ILE A CA 1
ATOM 2553 C C . ILE A 1 327 ? -21.066 14.211 47.203 1.00 37.84 327 ILE A C 1
ATOM 2555 O O . ILE A 1 327 ? -20.234 14.893 47.797 1.00 37.84 327 ILE A O 1
ATOM 2559 N N . ARG A 1 328 ? -22.364 14.184 47.532 1.00 36.75 328 ARG A N 1
ATOM 2560 C CA . ARG A 1 328 ? -22.928 14.339 48.887 1.00 36.75 328 ARG A CA 1
ATOM 2561 C C . ARG A 1 328 ? -24.447 14.125 48.853 1.00 36.75 328 ARG A C 1
ATOM 2563 O O . ARG A 1 328 ? -25.231 15.070 48.881 1.00 36.75 328 ARG A O 1
ATOM 2570 N N . SER A 1 329 ? -24.847 12.861 48.801 1.00 33.53 329 SER A N 1
ATOM 2571 C CA . SER A 1 329 ? -25.960 12.319 49.593 1.00 33.53 329 SER A CA 1
ATOM 2572 C C . SER A 1 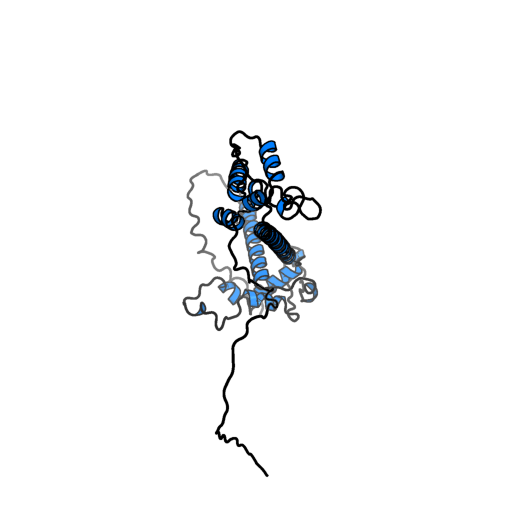329 ? -25.963 10.798 49.471 1.00 33.53 329 SER A C 1
ATOM 2574 O O . SER A 1 329 ? -26.025 10.297 48.353 1.00 33.53 329 SER A O 1
ATOM 2576 N N . CYS A 1 330 ? -25.926 10.137 50.635 1.00 34.84 330 CYS A N 1
ATOM 2577 C CA . CYS A 1 330 ? -25.965 8.687 50.892 1.00 34.84 330 CYS A CA 1
ATOM 2578 C C . CYS A 1 330 ? -24.649 7.960 50.544 1.00 34.84 330 CYS A C 1
ATOM 2580 O O . CYS A 1 330 ? -24.360 7.762 49.373 1.00 34.84 330 CYS A O 1
ATOM 2582 N N . GLU A 1 331 ? -23.774 7.565 51.472 1.00 32.75 331 GLU A N 1
ATOM 2583 C CA . GLU A 1 331 ? -23.831 7.368 52.938 1.00 32.75 331 GLU A CA 1
ATOM 2584 C C . GLU A 1 331 ? -22.702 8.117 53.667 1.00 32.75 331 GLU A C 1
ATOM 2586 O O . GLU A 1 331 ? -21.608 8.285 53.078 1.00 32.75 331 GLU A O 1
#

Foldseek 3Di:
DDDDDDDDDDDDDDDDDDDDDDDDDDDDDDPDDDDDDPPPDPDQDPLNVQCVVVVVALQSLCLLQQLPADPVRHRLDDLPPDPPNVVDPCVRRHHDQVSLVVVLQVLCVVVVDDDDRDDCPPPDPVVSSVSCNVRHDDDPVSVVVSNVSVVVVRVVVVVVVVVVVVVVVVVVFQDDDCLLVVLLVVLCPPPVLVVLNVCLPPDDPDPPVVPPPPDDQHSLNSSLCLSQDQPNWDKQQACPVVPDPVRNDIDIRGNVNCVVGDRRDSVNSVVVVVVVVVVVVVVLVVCCVVLVDPNRDPPDDDDDDDDDDDDPDPPPPDDPDPPDPDPDDDD

Radius of gyration: 39.55 Å; chains: 1; bounding box: 103×89×99 Å

Sequence (331 aa):
MSGISSNRSSPTSHSADSSRDSPVAIGDNVEAAATVMTETANAVTETELAYIARNNSIRILVVLSHGLKKDDGSDLIDIKTEEPWKSIPRIEIKPTADMLKAEIKRRHKAFGLPKPEPRPASWRTSKISQWLYDHPIEKEADLDFLKKTIANCRQISEEAAVHRQLERDATSSNWTGKDPYLRLIHCIVDDSIKESFIKRNDIQPGRMQIENRNREKTVWEAIANLWNDPGFAPVTEGGLAELHFDFIPSIAVPYEKVSSMNPATPQFVQNKITGMVTSLTRIISNWERSGQGDGGFHEDGAIESGMADRSTAHLLVKMPNAHSTLIRSCE